Protein AF-A0AAE1PG82-F1 (afdb_monomer_lite)

Structure (mmCIF, N/CA/C/O backbone):
data_AF-A0AAE1PG82-F1
#
_entry.id   AF-A0AAE1PG82-F1
#
loop_
_atom_site.group_PDB
_atom_site.id
_atom_site.type_symbol
_atom_site.label_atom_id
_atom_site.label_alt_id
_atom_site.label_comp_id
_atom_site.label_asym_id
_atom_site.label_entity_id
_atom_site.label_seq_id
_atom_site.pdbx_PDB_ins_code
_atom_site.Cartn_x
_atom_site.Cartn_y
_atom_site.Cartn_z
_atom_site.occupancy
_atom_site.B_iso_or_equiv
_atom_site.auth_seq_id
_atom_site.auth_comp_id
_atom_site.auth_asym_id
_atom_site.auth_atom_id
_atom_s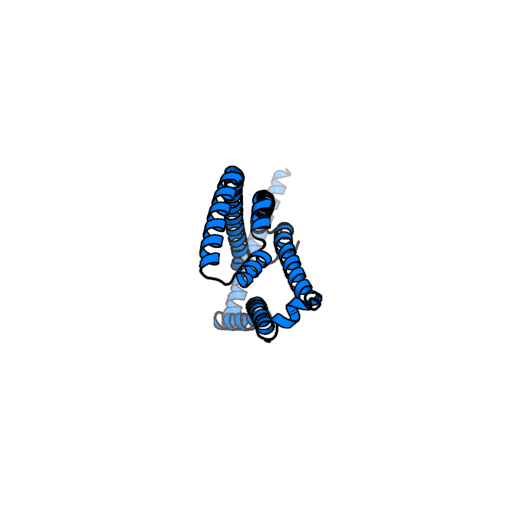ite.pdbx_PDB_model_num
ATOM 1 N N . MET A 1 1 ? 27.598 5.874 -20.977 1.00 40.94 1 MET A N 1
ATOM 2 C CA . MET A 1 1 ? 26.181 5.604 -20.655 1.00 40.94 1 MET A CA 1
ATOM 3 C C . MET A 1 1 ? 25.919 4.161 -21.062 1.00 40.94 1 MET A C 1
ATOM 5 O O . MET A 1 1 ? 25.780 3.883 -22.244 1.00 40.94 1 MET A O 1
ATOM 9 N N . ALA A 1 2 ? 26.091 3.230 -20.121 1.00 39.22 2 ALA A N 1
ATOM 10 C CA . ALA A 1 2 ? 26.145 1.803 -20.419 1.00 39.22 2 ALA A CA 1
ATOM 11 C C . ALA A 1 2 ? 24.763 1.301 -20.849 1.00 39.22 2 ALA A C 1
ATOM 13 O O . ALA A 1 2 ? 23.801 1.355 -20.084 1.00 39.22 2 ALA A O 1
ATOM 14 N N . ILE A 1 3 ? 24.693 0.838 -22.093 1.00 48.41 3 ILE A N 1
ATOM 15 C CA . ILE A 1 3 ? 23.576 0.097 -22.662 1.00 48.41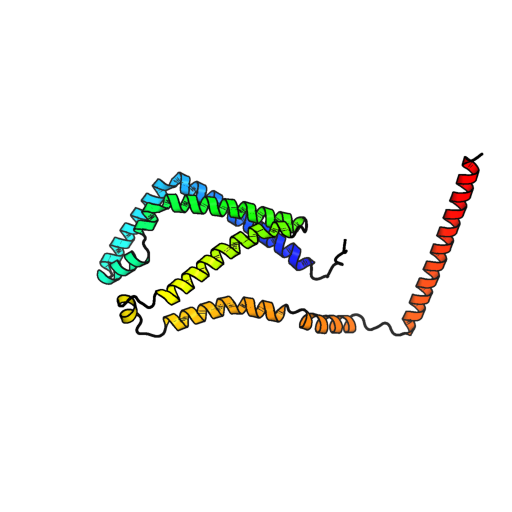 3 ILE A CA 1
ATOM 16 C C . ILE A 1 3 ? 23.499 -1.213 -21.871 1.00 48.41 3 ILE A C 1
ATOM 18 O O . ILE A 1 3 ? 24.276 -2.133 -22.114 1.00 48.41 3 ILE A O 1
ATOM 22 N N . MET A 1 4 ? 22.616 -1.274 -20.868 1.00 45.53 4 MET A N 1
ATOM 23 C CA . MET A 1 4 ? 22.207 -2.545 -20.271 1.00 45.53 4 MET A CA 1
ATOM 24 C C . MET A 1 4 ? 21.476 -3.317 -21.365 1.00 45.53 4 MET A C 1
ATOM 26 O O . MET A 1 4 ? 20.309 -3.062 -21.660 1.00 45.53 4 MET A O 1
ATOM 30 N N . THR A 1 5 ? 22.217 -4.202 -22.016 1.00 45.00 5 THR A N 1
ATOM 31 C CA . THR A 1 5 ? 21.721 -5.147 -23.001 1.00 45.00 5 THR A CA 1
ATOM 32 C C . THR A 1 5 ? 20.626 -6.007 -22.378 1.00 45.00 5 THR A C 1
ATOM 34 O O . THR A 1 5 ? 20.706 -6.472 -21.243 1.00 45.00 5 THR A O 1
ATOM 37 N N . SER A 1 6 ? 19.548 -6.142 -23.134 1.00 46.66 6 SER A N 1
ATOM 38 C CA . SER A 1 6 ? 18.281 -6.756 -22.775 1.00 46.66 6 SER A CA 1
ATOM 39 C C . SER A 1 6 ? 18.456 -8.208 -22.317 1.00 46.66 6 SER A C 1
ATOM 41 O O . SER A 1 6 ? 18.587 -9.113 -23.139 1.00 46.66 6 SER A O 1
ATOM 43 N N . CYS A 1 7 ? 18.411 -8.468 -21.009 1.00 49.44 7 CYS A N 1
ATOM 44 C CA . CYS A 1 7 ? 18.174 -9.824 -20.521 1.00 49.44 7 CYS A CA 1
ATOM 45 C C . CYS A 1 7 ? 16.735 -10.220 -20.880 1.00 49.44 7 CYS A C 1
ATOM 47 O O . CYS A 1 7 ? 15.788 -9.514 -20.532 1.00 49.44 7 CYS A O 1
ATOM 49 N N . CYS A 1 8 ? 16.548 -11.375 -21.525 1.00 55.38 8 CYS A N 1
ATOM 50 C CA . CYS A 1 8 ? 15.223 -11.921 -21.857 1.00 55.38 8 CYS A CA 1
ATOM 51 C C . CYS A 1 8 ? 14.320 -12.151 -20.620 1.00 55.38 8 CYS A C 1
ATOM 53 O O . CYS A 1 8 ? 13.115 -12.321 -20.768 1.00 55.38 8 CYS A O 1
ATOM 55 N N . CYS A 1 9 ? 14.856 -12.065 -19.396 1.00 54.72 9 CYS A N 1
ATOM 56 C CA . CYS A 1 9 ? 14.094 -12.111 -18.143 1.00 54.72 9 CYS A CA 1
ATOM 57 C C . CYS A 1 9 ? 13.439 -10.765 -17.749 1.00 54.72 9 CYS A C 1
ATOM 59 O O . CYS A 1 9 ? 12.547 -10.737 -16.902 1.00 54.72 9 CYS A O 1
ATOM 61 N N . CYS A 1 10 ? 13.830 -9.637 -18.359 1.00 50.88 1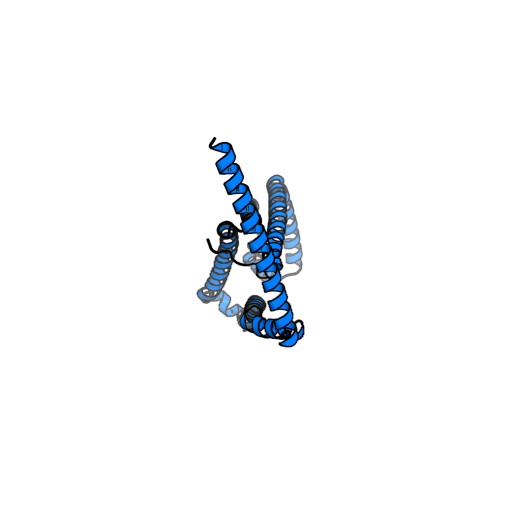0 CYS A N 1
ATOM 62 C CA . CYS A 1 10 ? 13.301 -8.306 -18.019 1.00 50.88 10 CYS A CA 1
ATOM 63 C C . CYS A 1 10 ? 11.839 -8.092 -18.449 1.00 50.88 10 CYS A C 1
ATOM 65 O O . CYS A 1 10 ? 11.188 -7.176 -17.939 1.00 50.88 10 CYS A O 1
ATOM 67 N N . LEU A 1 11 ? 11.310 -8.949 -19.335 1.00 48.34 11 LEU A N 1
ATOM 68 C CA . LEU A 1 11 ? 9.894 -8.949 -19.716 1.00 48.34 11 LEU A CA 1
ATOM 69 C C . LEU A 1 11 ? 8.977 -9.305 -18.526 1.00 48.34 11 LEU A C 1
ATOM 71 O O . LEU A 1 11 ? 7.809 -8.926 -18.528 1.00 48.34 11 LEU A O 1
ATOM 75 N N . SER A 1 12 ? 9.506 -9.958 -17.482 1.00 66.69 12 SER A N 1
ATOM 76 C CA . SER A 1 12 ? 8.747 -10.273 -16.265 1.00 66.69 12 SER A CA 1
ATOM 77 C C . SER A 1 12 ? 8.770 -9.128 -15.249 1.00 66.69 12 SER A C 1
ATOM 79 O O . SER A 1 12 ? 7.721 -8.676 -14.799 1.00 66.69 12 SER A O 1
ATOM 81 N N . THR A 1 13 ? 9.944 -8.580 -14.919 1.00 78.62 13 THR A N 1
ATOM 82 C CA . THR A 1 13 ? 10.053 -7.628 -13.798 1.00 78.62 13 THR A CA 1
ATOM 83 C C . THR A 1 13 ? 9.424 -6.271 -14.101 1.00 78.62 13 THR A C 1
ATOM 85 O O . THR A 1 13 ? 8.755 -5.714 -13.238 1.00 78.62 13 THR A O 1
ATOM 88 N N . ARG A 1 14 ? 9.601 -5.739 -15.320 1.00 83.81 14 ARG A N 1
ATOM 89 C CA . ARG A 1 14 ? 9.027 -4.434 -15.694 1.00 83.81 14 ARG A CA 1
ATOM 90 C C . ARG A 1 14 ? 7.508 -4.509 -15.815 1.00 83.81 14 ARG A C 1
ATOM 92 O O . ARG A 1 14 ? 6.804 -3.659 -15.286 1.00 83.81 14 ARG A O 1
ATOM 99 N N . THR A 1 15 ? 7.005 -5.541 -16.485 1.00 87.50 15 THR A N 1
ATOM 100 C CA . THR A 1 15 ? 5.561 -5.775 -16.616 1.00 87.50 15 THR A CA 1
ATOM 101 C C . THR A 1 15 ? 4.935 -6.042 -15.249 1.00 87.50 15 THR A C 1
ATOM 103 O O . THR A 1 15 ? 3.878 -5.497 -14.944 1.00 87.50 15 THR A O 1
ATOM 106 N N . GLY A 1 16 ? 5.621 -6.806 -14.394 1.00 88.50 16 GLY A N 1
ATOM 107 C CA . GLY A 1 16 ? 5.209 -7.064 -13.019 1.00 88.50 16 GLY A CA 1
ATOM 108 C C . GLY A 1 16 ? 5.151 -5.795 -12.172 1.00 88.50 16 GLY A C 1
ATOM 109 O O . GLY A 1 16 ? 4.138 -5.557 -11.526 1.00 88.50 16 GLY A O 1
ATOM 110 N N . SER A 1 17 ? 6.179 -4.940 -12.212 1.00 88.44 17 SER A N 1
ATOM 111 C CA . SER A 1 17 ? 6.189 -3.702 -11.420 1.00 88.44 17 SER A CA 1
ATOM 112 C C . SER A 1 17 ? 5.133 -2.699 -11.890 1.00 88.44 17 SER A C 1
ATOM 114 O O . SER A 1 17 ? 4.504 -2.048 -11.059 1.00 88.44 17 SER A O 1
ATOM 116 N N . ILE A 1 18 ? 4.879 -2.619 -13.202 1.00 92.62 18 ILE A N 1
ATOM 117 C CA . ILE A 1 18 ? 3.767 -1.833 -13.756 1.00 92.62 18 ILE A CA 1
ATOM 118 C C . ILE A 1 18 ? 2.428 -2.405 -13.276 1.00 92.62 18 ILE A C 1
ATOM 120 O O . ILE A 1 18 ? 1.590 -1.650 -12.792 1.00 92.62 18 ILE A O 1
ATOM 124 N N . GLY A 1 19 ? 2.232 -3.724 -13.362 1.00 93.19 19 GLY A N 1
ATOM 125 C CA . GLY A 1 19 ? 1.002 -4.384 -12.918 1.00 93.19 19 GLY A CA 1
ATOM 126 C C . GLY A 1 19 ? 0.718 -4.166 -11.431 1.00 93.19 19 GLY A C 1
ATOM 127 O O . GLY A 1 19 ? -0.379 -3.746 -11.072 1.00 93.19 19 GLY A O 1
ATOM 128 N N . VAL A 1 20 ? 1.724 -4.370 -10.575 1.00 91.75 20 VAL A N 1
ATOM 129 C CA . VAL A 1 20 ? 1.630 -4.098 -9.132 1.00 91.75 20 VAL A CA 1
ATOM 130 C C . VAL A 1 20 ? 1.320 -2.622 -8.886 1.00 91.75 20 VAL A C 1
ATOM 132 O O . VAL A 1 20 ? 0.418 -2.319 -8.113 1.00 91.75 20 VAL A O 1
ATOM 135 N N . GLY A 1 21 ? 1.988 -1.701 -9.588 1.00 93.31 21 GLY A N 1
ATOM 136 C CA . GLY A 1 21 ? 1.730 -0.265 -9.459 1.00 93.31 21 GLY A CA 1
ATOM 137 C C . GLY A 1 21 ? 0.311 0.147 -9.807 1.00 93.31 21 GLY A C 1
ATOM 138 O O . GLY A 1 21 ? -0.306 0.887 -9.042 1.00 93.31 21 GLY A O 1
ATOM 139 N N . VAL A 1 22 ? -0.240 -0.387 -10.897 1.00 96.31 22 VAL A N 1
ATOM 140 C CA . VAL A 1 22 ? -1.627 -0.123 -11.296 1.00 96.31 22 VAL A CA 1
ATOM 141 C C . VAL A 1 22 ? -2.611 -0.679 -10.267 1.00 96.31 22 VAL A C 1
ATOM 143 O O . VAL A 1 22 ? -3.536 0.029 -9.877 1.00 96.31 22 VAL A O 1
ATOM 146 N N . ILE A 1 23 ? -2.406 -1.908 -9.782 1.00 96.12 23 ILE A N 1
ATOM 147 C CA . ILE A 1 23 ? -3.277 -2.509 -8.760 1.00 96.12 23 ILE A CA 1
ATOM 148 C C . ILE A 1 23 ? -3.236 -1.685 -7.467 1.00 96.12 23 ILE A C 1
ATOM 150 O O . ILE A 1 23 ? -4.288 -1.301 -6.957 1.00 96.12 23 ILE A O 1
ATOM 154 N N . CYS A 1 24 ? -2.041 -1.360 -6.966 1.00 94.81 24 CYS A N 1
ATOM 155 C CA . CYS A 1 24 ? -1.856 -0.528 -5.775 1.00 94.81 24 CYS A CA 1
ATOM 156 C C . CYS A 1 24 ? -2.527 0.842 -5.929 1.00 94.81 24 CYS A C 1
ATOM 158 O O . CYS A 1 24 ? -3.192 1.308 -5.004 1.00 94.81 24 CYS A O 1
ATOM 160 N N . LEU A 1 25 ? -2.402 1.471 -7.101 1.00 96.25 25 LEU A N 1
ATOM 161 C CA . LEU A 1 25 ? -3.026 2.759 -7.396 1.00 96.25 25 LEU A CA 1
ATOM 162 C C . LEU A 1 25 ? -4.555 2.673 -7.367 1.00 96.25 25 LEU A C 1
ATOM 164 O O . LEU A 1 25 ? -5.193 3.516 -6.745 1.00 96.25 25 LEU A O 1
ATOM 168 N N . VAL A 1 26 ? -5.148 1.652 -7.990 1.00 97.62 26 VAL A N 1
ATOM 169 C CA . VAL A 1 26 ? -6.609 1.467 -7.994 1.00 97.62 26 VAL A CA 1
ATOM 170 C C . VAL A 1 26 ? -7.127 1.204 -6.581 1.00 97.62 26 VAL A C 1
ATOM 172 O O . VAL A 1 26 ? -8.077 1.852 -6.148 1.00 97.62 26 VAL A O 1
ATOM 175 N N . VAL A 1 27 ? -6.486 0.297 -5.839 1.00 96.12 27 VAL A N 1
ATOM 176 C CA . VAL A 1 27 ? -6.903 -0.055 -4.473 1.00 96.12 27 VAL A CA 1
ATOM 177 C C . VAL A 1 27 ? -6.800 1.150 -3.538 1.00 96.12 27 VAL A C 1
ATOM 179 O O . VAL A 1 27 ? -7.760 1.450 -2.830 1.00 96.12 27 VAL A O 1
ATOM 182 N N . SER A 1 28 ? -5.672 1.868 -3.557 1.00 95.75 28 SER A N 1
ATOM 183 C CA . SER A 1 28 ? -5.478 3.050 -2.707 1.00 95.75 28 SER A CA 1
ATOM 184 C C . SER A 1 28 ? -6.439 4.184 -3.060 1.00 95.75 28 SER A C 1
ATOM 186 O O . SER A 1 28 ? -7.026 4.774 -2.156 1.00 95.75 28 SER A O 1
ATOM 188 N N . PHE A 1 29 ? -6.703 4.414 -4.349 1.00 97.31 29 PHE A N 1
ATOM 189 C CA . PHE A 1 29 ? -7.693 5.393 -4.789 1.00 97.31 29 PHE A CA 1
ATOM 190 C C . PHE A 1 29 ? -9.109 5.043 -4.307 1.00 97.31 29 PHE A C 1
ATOM 192 O O . PHE A 1 29 ? -9.793 5.889 -3.729 1.00 97.31 29 PHE A O 1
ATOM 199 N N . CYS A 1 30 ? -9.548 3.792 -4.486 1.00 97.56 30 CYS A N 1
ATOM 200 C CA . CYS A 1 30 ? -10.849 3.334 -3.995 1.00 97.56 30 CYS A CA 1
ATOM 201 C C . CYS A 1 30 ? -10.957 3.449 -2.467 1.00 97.56 30 CYS A C 1
ATOM 203 O O . CYS A 1 30 ? -11.992 3.889 -1.965 1.00 97.56 30 CYS A O 1
ATOM 205 N N . ALA A 1 31 ? -9.893 3.107 -1.733 1.00 95.94 31 ALA A N 1
ATOM 206 C CA . ALA A 1 31 ? -9.841 3.256 -0.282 1.00 95.94 31 ALA A CA 1
ATOM 207 C C . ALA A 1 31 ? -9.956 4.727 0.144 1.00 95.94 31 ALA A C 1
ATOM 209 O O . ALA A 1 31 ? -10.755 5.042 1.022 1.00 95.94 31 ALA A O 1
ATOM 210 N N . SER A 1 32 ? -9.232 5.642 -0.511 1.00 96.38 32 SER A N 1
ATOM 211 C CA . SER A 1 32 ? -9.342 7.083 -0.256 1.00 96.38 32 SER A CA 1
ATOM 212 C C . SER A 1 32 ? -10.757 7.606 -0.497 1.00 96.38 32 SER A C 1
ATOM 214 O O . SER A 1 32 ? -11.282 8.333 0.342 1.00 96.38 32 SER A O 1
ATOM 216 N N . VAL A 1 33 ? -11.409 7.212 -1.596 1.00 97.50 33 VAL A N 1
ATOM 217 C CA . VAL A 1 33 ? -12.799 7.610 -1.878 1.00 97.50 33 VAL A CA 1
ATOM 218 C C . VAL A 1 33 ? -13.753 7.060 -0.814 1.00 97.50 33 VAL A C 1
ATOM 220 O O . VAL A 1 33 ? -14.582 7.807 -0.295 1.00 97.50 33 VAL A O 1
ATOM 223 N N . GLY A 1 34 ? -13.612 5.785 -0.439 1.00 96.44 34 GLY A N 1
ATOM 224 C CA . GLY A 1 34 ? -14.404 5.176 0.632 1.00 96.44 34 GLY A CA 1
ATOM 225 C C . GLY A 1 34 ? -14.227 5.888 1.975 1.00 96.44 34 GLY A C 1
ATOM 226 O O . GLY A 1 34 ? -15.209 6.164 2.660 1.00 96.44 34 GLY A O 1
ATOM 227 N N . LEU A 1 35 ? -12.993 6.264 2.319 1.00 96.00 35 LEU A N 1
ATOM 228 C CA . LEU A 1 35 ? -12.687 7.030 3.528 1.00 96.00 35 LEU A CA 1
ATOM 229 C C . LEU A 1 35 ? -13.263 8.446 3.486 1.00 96.00 35 LEU A C 1
ATOM 231 O O . LEU A 1 35 ? -13.736 8.920 4.512 1.00 96.00 35 LEU A O 1
ATOM 235 N N . CYS A 1 36 ? -13.287 9.109 2.326 1.00 97.69 36 CYS A N 1
ATOM 236 C CA . CYS A 1 36 ? -13.974 10.393 2.178 1.00 97.69 36 CYS A CA 1
ATOM 237 C C . CYS A 1 36 ? -15.469 10.266 2.495 1.00 97.69 36 CYS A C 1
ATOM 239 O O . CYS A 1 36 ? -15.994 11.075 3.255 1.00 97.69 36 CYS A O 1
ATOM 241 N N . PHE A 1 37 ? -16.148 9.242 1.965 1.00 97.62 37 PHE A N 1
ATOM 242 C CA . PHE A 1 37 ? -17.558 8.995 2.287 1.00 97.62 37 PHE A CA 1
ATOM 243 C C . PHE A 1 37 ? -17.766 8.668 3.768 1.00 97.62 37 PHE A C 1
ATOM 245 O O . PHE A 1 37 ? -18.669 9.221 4.390 1.00 97.62 37 PHE A O 1
ATOM 252 N N . ALA A 1 38 ? -16.906 7.828 4.351 1.00 94.62 38 ALA A N 1
ATOM 253 C CA . ALA A 1 38 ? -16.950 7.521 5.778 1.00 94.62 38 ALA A CA 1
ATOM 254 C C . ALA A 1 38 ? -16.724 8.769 6.645 1.00 94.62 38 ALA A C 1
ATOM 256 O O . ALA A 1 38 ? -17.343 8.905 7.692 1.00 94.62 38 ALA A O 1
ATOM 257 N N . LEU A 1 39 ? -15.869 9.697 6.203 1.00 96.56 39 LEU A N 1
ATOM 258 C CA . LEU A 1 39 ? -15.596 10.943 6.913 1.00 96.56 39 LEU A CA 1
ATOM 259 C C . LEU A 1 39 ? -16.757 11.942 6.809 1.00 96.56 39 LEU A C 1
ATOM 261 O O . LEU A 1 39 ? -17.035 12.644 7.777 1.00 96.56 39 LEU A O 1
ATOM 265 N N . ILE A 1 40 ? -17.435 12.004 5.657 1.00 97.94 40 ILE A N 1
ATOM 266 C CA . ILE A 1 40 ? -18.641 12.829 5.468 1.00 97.94 40 ILE A CA 1
ATOM 267 C C . ILE A 1 40 ? -19.768 12.330 6.374 1.00 97.94 40 ILE A C 1
ATOM 269 O O . ILE A 1 40 ? -20.428 13.132 7.025 1.00 97.94 40 ILE A O 1
ATOM 273 N N . ASN A 1 41 ? -19.937 11.010 6.457 1.00 97.44 41 ASN A N 1
ATOM 274 C CA . ASN A 1 41 ? -20.961 10.369 7.280 1.00 97.44 41 ASN A CA 1
ATOM 275 C C . ASN A 1 41 ? -20.416 9.935 8.650 1.00 97.44 41 ASN A C 1
ATOM 277 O O . ASN A 1 41 ? -20.923 8.982 9.238 1.00 97.44 41 ASN A O 1
ATOM 281 N N . ALA A 1 42 ? -19.362 10.588 9.154 1.00 95.38 42 ALA A N 1
ATOM 282 C CA . ALA A 1 42 ? -18.659 10.123 10.349 1.00 95.38 42 ALA A CA 1
ATOM 283 C C . ALA A 1 42 ? -19.580 10.051 11.572 1.00 95.38 42 ALA A C 1
ATOM 285 O O . ALA A 1 42 ? -19.487 9.092 12.334 1.00 95.38 42 ALA A O 1
ATOM 286 N N . ASP A 1 43 ? -20.483 11.018 11.735 1.00 96.44 43 ASP A N 1
ATOM 287 C CA . ASP A 1 43 ? -21.414 11.053 12.866 1.00 96.44 43 ASP A CA 1
ATOM 288 C C . ASP A 1 43 ? -22.401 9.874 12.811 1.00 96.44 43 ASP A C 1
ATOM 290 O O . ASP A 1 43 ? -22.544 9.143 13.790 1.00 96.44 43 ASP A O 1
ATOM 294 N N . GLU A 1 44 ? -22.991 9.610 11.639 1.00 96.75 44 GLU A N 1
ATOM 295 C CA . GLU A 1 44 ? -23.908 8.480 11.426 1.00 96.75 44 GLU A CA 1
ATOM 296 C C . GLU A 1 44 ? -23.203 7.128 11.614 1.00 96.75 44 GLU A C 1
ATOM 298 O O . GLU A 1 44 ? -23.727 6.229 12.272 1.00 96.75 44 GLU A O 1
ATOM 303 N N . VAL A 1 45 ? -21.981 6.984 11.091 1.00 93.38 45 VAL A N 1
ATOM 304 C CA . VAL A 1 45 ? -21.175 5.767 11.265 1.00 93.38 45 VAL A CA 1
ATOM 305 C C . VAL A 1 45 ? -20.814 5.558 12.737 1.00 93.38 45 VAL A C 1
ATOM 307 O O . VAL A 1 45 ? -20.885 4.432 13.229 1.00 93.38 45 VAL A O 1
ATOM 310 N N . THR A 1 46 ? -20.454 6.625 13.454 1.00 94.62 46 THR A N 1
ATOM 311 C CA . THR A 1 46 ? -20.127 6.569 14.887 1.00 94.62 46 THR A CA 1
ATOM 312 C C . THR A 1 46 ? -21.346 6.136 15.698 1.00 94.62 46 THR A C 1
ATOM 314 O O . THR A 1 46 ? -21.231 5.261 16.558 1.00 94.62 46 THR A O 1
ATOM 317 N N . GLU A 1 47 ? -22.525 6.678 15.393 1.00 95.94 47 GLU A N 1
ATOM 318 C CA . GLU A 1 47 ? -23.778 6.300 16.046 1.00 95.94 47 GLU A CA 1
ATOM 319 C C . GLU A 1 47 ? -24.147 4.834 15.766 1.00 95.94 47 GLU A C 1
ATOM 321 O O . GLU A 1 47 ? -24.409 4.067 16.695 1.00 95.94 47 GLU A O 1
ATOM 326 N N . GLN A 1 48 ? -24.095 4.395 14.504 1.00 94.69 48 GLN A N 1
ATOM 327 C CA . GLN A 1 48 ? -24.365 3.000 14.131 1.00 94.69 48 GLN A CA 1
ATOM 328 C C . GLN A 1 48 ? -23.398 2.017 14.800 1.00 94.69 48 GLN A C 1
ATOM 330 O O . GLN A 1 48 ? -23.813 0.945 15.258 1.00 94.69 48 GLN A O 1
ATOM 335 N N . LEU A 1 49 ? -22.113 2.372 14.871 1.00 91.44 49 LEU A N 1
ATOM 336 C CA . LEU A 1 49 ? -21.090 1.551 15.508 1.00 91.44 49 LEU A CA 1
ATOM 337 C C . LEU A 1 49 ? -21.309 1.475 17.022 1.00 91.44 49 LEU A C 1
ATOM 339 O O . LEU A 1 49 ? -21.229 0.385 17.583 1.00 91.44 49 LEU A O 1
ATOM 343 N N . THR A 1 50 ? -21.667 2.593 17.658 1.00 93.94 50 THR A N 1
ATOM 344 C CA . THR A 1 50 ? -21.998 2.652 19.091 1.00 93.94 50 THR A CA 1
ATOM 345 C C . THR A 1 50 ? -23.214 1.780 19.406 1.00 93.94 50 THR A C 1
ATOM 347 O O . THR A 1 50 ? -23.146 0.919 20.281 1.00 93.94 50 THR A O 1
ATOM 350 N N . ASN A 1 51 ? -24.285 1.894 18.614 1.00 95.31 51 ASN A N 1
ATOM 351 C CA . ASN A 1 51 ? -25.487 1.069 18.759 1.00 95.31 51 ASN A CA 1
ATOM 352 C C . ASN A 1 51 ? -25.193 -0.433 18.582 1.00 95.31 51 ASN A C 1
ATOM 354 O O . ASN A 1 51 ? -25.685 -1.269 19.343 1.00 95.31 51 ASN A O 1
ATOM 358 N N . SER A 1 52 ? -24.365 -0.790 17.596 1.00 90.62 52 SER A N 1
ATOM 359 C CA . SER A 1 52 ? -23.964 -2.183 17.347 1.00 90.62 52 SER A CA 1
ATOM 360 C C . SER A 1 52 ? -23.108 -2.744 18.485 1.00 90.62 52 SER A C 1
ATOM 362 O O . SER A 1 52 ? -23.275 -3.897 18.893 1.00 90.62 52 SER A O 1
ATOM 364 N N . LEU A 1 53 ? -22.208 -1.919 19.021 1.00 89.50 53 LEU A N 1
ATOM 365 C CA . LEU A 1 53 ? -21.339 -2.267 20.137 1.00 89.50 53 LEU A CA 1
ATOM 366 C C . LEU A 1 53 ? -22.140 -2.463 21.421 1.00 89.50 53 LEU A C 1
ATOM 368 O O . LEU A 1 53 ? -21.911 -3.445 22.123 1.00 89.50 53 LEU A O 1
ATOM 372 N N . ASP A 1 54 ? -23.126 -1.614 21.700 1.00 91.12 54 ASP A N 1
ATOM 373 C CA . ASP A 1 54 ? -23.990 -1.764 22.871 1.00 91.12 54 ASP A CA 1
ATOM 374 C C . ASP A 1 54 ? -24.883 -3.007 22.787 1.00 91.12 54 ASP A C 1
ATOM 376 O O . ASP A 1 54 ? -25.077 -3.710 23.788 1.00 91.12 54 ASP A O 1
ATOM 380 N N . LEU A 1 55 ? -25.364 -3.354 21.589 1.00 91.31 55 LEU A N 1
ATOM 381 C CA . LEU A 1 55 ? -26.106 -4.595 21.366 1.00 91.31 55 LEU A CA 1
ATOM 382 C C . LEU A 1 55 ? -25.210 -5.820 21.597 1.00 91.31 55 LEU A C 1
ATOM 384 O O . LEU A 1 55 ? -25.605 -6.751 22.304 1.00 91.31 55 LEU A O 1
ATOM 388 N N . TYR A 1 56 ? -23.975 -5.791 21.088 1.00 85.50 56 TYR A N 1
ATOM 389 C CA . TYR A 1 56 ? -22.980 -6.831 21.345 1.00 85.50 56 TYR A CA 1
ATOM 390 C C . TYR A 1 56 ? -22.622 -6.928 22.837 1.00 85.50 56 TYR A C 1
ATOM 392 O O . TYR A 1 56 ? -22.649 -8.015 23.411 1.00 85.50 56 TYR A O 1
ATOM 400 N N . ARG A 1 57 ? -22.372 -5.797 23.506 1.00 86.62 57 ARG A N 1
ATOM 401 C CA . ARG A 1 57 ? -22.089 -5.704 24.948 1.00 86.62 57 ARG A CA 1
ATOM 402 C C . ARG A 1 57 ? -23.237 -6.300 25.766 1.00 86.62 57 ARG A C 1
ATOM 404 O O . ARG A 1 57 ? -22.989 -7.025 26.729 1.00 86.62 57 ARG A O 1
ATOM 411 N N . THR A 1 58 ? -24.484 -6.063 25.366 1.00 89.69 58 THR A N 1
ATOM 412 C CA . THR A 1 58 ? -25.669 -6.621 26.036 1.00 89.69 58 THR A CA 1
ATOM 413 C C . THR A 1 58 ? -25.791 -8.131 25.822 1.00 89.69 58 THR A C 1
ATOM 415 O O . THR A 1 58 ? -25.985 -8.868 26.790 1.00 89.69 58 THR A O 1
ATOM 418 N N . ALA A 1 59 ? -25.602 -8.613 24.590 1.00 86.56 59 ALA A N 1
ATOM 419 C CA . ALA A 1 59 ? -25.633 -10.043 24.273 1.00 86.56 59 ALA A CA 1
ATOM 420 C C . ALA A 1 59 ? -24.516 -10.821 24.990 1.00 86.56 59 ALA A C 1
ATOM 422 O O . ALA A 1 59 ? -24.736 -11.912 25.519 1.00 86.56 59 ALA A O 1
ATOM 423 N N . VAL A 1 60 ? -23.315 -10.247 25.064 1.00 83.31 60 VAL A N 1
ATOM 424 C CA . VAL A 1 60 ? -22.180 -10.876 25.743 1.00 83.31 60 VAL A CA 1
ATOM 425 C C . VAL A 1 60 ? -22.368 -10.892 27.260 1.00 83.31 60 VAL A C 1
ATOM 427 O O . VAL A 1 60 ? -22.074 -11.912 27.886 1.00 83.31 60 VAL A O 1
ATOM 430 N N . LYS A 1 61 ? -22.913 -9.823 27.860 1.00 83.88 61 LYS A N 1
ATOM 431 C CA . LYS A 1 61 ? -23.234 -9.787 29.299 1.00 83.88 61 LYS A CA 1
ATOM 432 C C . LYS A 1 61 ? -24.193 -10.901 29.728 1.00 83.88 61 LYS A C 1
ATOM 434 O O . LYS A 1 61 ? -24.124 -11.327 30.875 1.00 83.88 61 LYS A O 1
ATOM 439 N N . GLN A 1 62 ? -25.060 -11.381 28.835 1.00 87.56 62 GLN A N 1
ATOM 440 C CA . GLN A 1 62 ? -25.964 -12.495 29.137 1.00 87.56 62 GLN A CA 1
ATOM 441 C C . GLN A 1 62 ? -25.274 -13.869 29.111 1.00 87.56 62 GLN A C 1
ATOM 443 O O . GLN A 1 62 ? -25.717 -14.773 29.813 1.00 87.56 62 GLN A O 1
ATOM 448 N N . ASN A 1 63 ? -24.186 -14.026 28.350 1.00 81.56 63 ASN A N 1
ATOM 449 C CA . ASN A 1 63 ? -23.554 -15.327 28.104 1.00 81.56 63 ASN A CA 1
ATOM 450 C C . ASN A 1 63 ? -22.190 -15.521 28.791 1.00 81.56 63 ASN A C 1
ATOM 452 O O . ASN A 1 63 ? -21.730 -16.657 28.902 1.00 81.56 63 ASN A O 1
ATOM 456 N N . MET A 1 64 ? -21.518 -14.456 29.245 1.00 77.56 64 MET A N 1
ATOM 457 C CA . MET A 1 64 ? -20.191 -14.541 29.870 1.00 77.56 64 MET A CA 1
ATOM 458 C C . MET A 1 64 ? -20.149 -14.009 31.302 1.00 77.56 64 MET A C 1
ATOM 460 O O . MET A 1 64 ? -20.838 -13.060 31.667 1.00 77.56 64 MET A O 1
ATOM 464 N N . THR A 1 65 ? -19.254 -14.589 32.109 1.00 81.00 65 THR A N 1
ATOM 465 C CA . THR A 1 65 ? -18.888 -14.040 33.416 1.00 81.00 65 THR A CA 1
ATOM 466 C C . THR A 1 65 ? -18.281 -12.645 33.253 1.00 81.00 65 THR A C 1
ATOM 468 O O . THR A 1 65 ? -17.400 -12.421 32.420 1.00 81.00 65 THR A O 1
ATOM 471 N N . ILE A 1 66 ? -18.749 -11.711 34.085 1.00 78.19 66 ILE A N 1
ATOM 472 C CA . ILE A 1 66 ? -18.447 -10.269 34.035 1.00 78.19 66 ILE A CA 1
ATOM 473 C C . ILE A 1 66 ? -16.934 -9.980 33.965 1.00 78.19 66 ILE A C 1
ATOM 475 O O . ILE A 1 66 ? -16.515 -9.025 33.312 1.00 78.19 66 ILE A O 1
ATOM 479 N N . GLU A 1 67 ? -16.098 -10.819 34.581 1.00 78.62 67 GLU A N 1
ATOM 480 C CA . GLU A 1 67 ? -14.639 -10.648 34.574 1.00 78.62 67 GLU A CA 1
ATOM 481 C C . GLU A 1 67 ? -13.985 -10.874 33.205 1.00 78.62 67 GLU A C 1
ATOM 483 O O . GLU A 1 67 ? -13.083 -10.125 32.831 1.00 78.62 67 GLU A O 1
ATOM 488 N N . LYS A 1 68 ? -14.446 -11.857 32.419 1.00 76.31 68 LYS A N 1
ATOM 489 C CA . LYS A 1 68 ? -13.895 -12.105 31.075 1.00 76.31 68 LYS A CA 1
ATOM 490 C C . LYS A 1 68 ? -14.272 -10.992 30.107 1.00 76.31 68 LYS A C 1
ATOM 492 O O . LYS A 1 68 ? -13.476 -10.638 29.245 1.00 76.31 68 LYS A O 1
ATOM 497 N N . PHE A 1 69 ? -15.460 -10.416 30.284 1.00 77.69 69 PHE A N 1
ATOM 498 C CA . PHE A 1 69 ? -15.921 -9.303 29.464 1.00 77.69 69 PHE A CA 1
ATOM 499 C C . PHE A 1 69 ? -15.055 -8.052 29.654 1.00 77.69 69 PHE A C 1
ATOM 501 O O . PHE A 1 69 ? -14.573 -7.500 28.668 1.00 77.69 69 PHE A O 1
ATOM 508 N N . LYS A 1 70 ? -14.769 -7.669 30.908 1.00 77.62 70 LYS A N 1
ATOM 509 C CA . LYS A 1 70 ? -13.883 -6.530 31.209 1.00 77.62 70 LYS A CA 1
ATOM 510 C C . LYS A 1 70 ? -12.497 -6.685 30.583 1.00 77.62 70 LYS A C 1
ATOM 512 O O . LYS A 1 70 ? -11.918 -5.700 30.142 1.00 77.62 70 LYS A O 1
ATOM 517 N N . LEU A 1 71 ? -11.984 -7.915 30.523 1.00 70.25 71 LEU A N 1
ATOM 518 C CA . LEU A 1 71 ? -10.684 -8.205 29.924 1.00 70.25 71 LEU A CA 1
ATOM 519 C C . LEU A 1 71 ? -10.690 -8.024 28.399 1.00 70.25 71 LEU A C 1
ATOM 521 O O . LEU A 1 71 ? -9.738 -7.491 27.839 1.00 70.25 71 LEU A O 1
ATOM 525 N N . VAL A 1 72 ? -11.762 -8.437 27.721 1.00 68.31 72 VAL A N 1
ATOM 526 C CA . VAL A 1 72 ? -11.909 -8.240 26.269 1.00 68.31 72 VAL A CA 1
ATOM 527 C C . VAL A 1 72 ? -12.047 -6.754 25.939 1.00 68.31 72 VAL A C 1
ATOM 529 O O . VAL A 1 72 ? -11.390 -6.258 25.028 1.00 68.31 72 VAL A O 1
ATOM 532 N N . GLU A 1 73 ? -12.848 -6.032 26.718 1.00 77.31 73 GLU A N 1
ATOM 533 C CA . GLU A 1 73 ? -13.071 -4.595 26.555 1.00 77.31 73 GLU A CA 1
ATOM 534 C C . GLU A 1 73 ? -11.776 -3.790 26.762 1.00 77.31 73 GLU A C 1
ATOM 536 O O . GLU A 1 73 ? -11.441 -2.939 25.937 1.00 77.31 73 GLU A O 1
ATOM 541 N N . SER A 1 74 ? -10.975 -4.138 27.781 1.00 78.25 74 SER A N 1
ATOM 542 C CA . SER A 1 74 ? -9.685 -3.483 28.034 1.00 78.25 74 SER A CA 1
ATOM 543 C C . SER A 1 74 ? -8.620 -3.796 26.983 1.00 78.25 74 SER A C 1
ATOM 545 O O . SER A 1 74 ? -7.754 -2.966 26.734 1.00 78.25 74 SER A O 1
ATOM 547 N N . VAL A 1 75 ? -8.651 -4.992 26.382 1.00 69.56 75 VAL A N 1
ATOM 548 C CA . VAL A 1 75 ? -7.661 -5.401 25.370 1.00 69.56 75 VAL A CA 1
ATOM 549 C C . VAL A 1 75 ? -7.927 -4.733 24.025 1.00 69.56 75 VAL A C 1
ATOM 551 O O . VAL A 1 75 ? -6.980 -4.372 23.331 1.00 69.56 75 VAL A O 1
ATOM 554 N N . ILE A 1 76 ? -9.195 -4.574 23.641 1.00 74.50 76 ILE A N 1
ATOM 555 C CA . ILE A 1 76 ? -9.533 -4.038 22.319 1.00 74.50 76 ILE A CA 1
ATOM 556 C C . ILE A 1 76 ? -9.585 -2.500 22.338 1.00 74.50 76 ILE A C 1
ATOM 558 O O . ILE A 1 76 ? -9.343 -1.878 21.307 1.00 74.50 76 ILE A O 1
ATOM 562 N N . GLY A 1 77 ? -9.853 -1.872 23.494 1.00 83.12 77 GLY A N 1
ATOM 563 C CA . GLY A 1 77 ? -9.885 -0.407 23.612 1.00 83.12 77 GLY A CA 1
ATOM 564 C C . GLY A 1 77 ? -10.951 0.233 22.716 1.00 83.12 77 GLY A C 1
ATOM 565 O O . GLY A 1 77 ? -10.740 1.308 22.158 1.00 83.12 77 GLY A O 1
ATOM 566 N N . LEU A 1 78 ? -12.080 -0.461 22.537 1.00 81.69 78 LEU A N 1
ATOM 567 C CA . LEU A 1 78 ? -13.089 -0.145 21.526 1.00 81.69 78 LEU A CA 1
ATOM 568 C C . LEU A 1 78 ? -13.757 1.222 21.770 1.00 81.69 78 LEU A C 1
ATOM 570 O O . LEU A 1 78 ? -14.028 1.941 20.813 1.00 81.69 78 LEU A O 1
ATOM 574 N N . ASP A 1 79 ? -13.945 1.614 23.035 1.00 85.88 79 ASP A N 1
ATOM 575 C CA . ASP A 1 79 ? -14.492 2.932 23.389 1.00 85.88 79 ASP A CA 1
ATOM 576 C C . ASP A 1 79 ? -13.533 4.062 22.960 1.00 85.88 79 ASP A C 1
ATOM 578 O O . ASP A 1 79 ? -13.942 5.004 22.284 1.00 85.88 79 ASP A O 1
ATOM 582 N N . VAL A 1 80 ? -12.227 3.914 23.228 1.00 88.06 80 VAL A N 1
ATOM 583 C CA . VAL A 1 80 ? -11.189 4.871 22.791 1.00 88.06 80 VAL A CA 1
ATOM 584 C C . VAL A 1 80 ? -11.126 4.946 21.265 1.00 88.06 80 VAL A C 1
ATOM 586 O O . VAL A 1 80 ? -10.924 6.022 20.702 1.00 88.06 80 VAL A O 1
ATOM 589 N N . PHE A 1 81 ? -11.306 3.814 20.580 1.00 89.50 81 PHE A N 1
ATOM 590 C CA . PHE A 1 81 ? -11.367 3.778 19.122 1.00 89.50 81 PHE A CA 1
ATOM 591 C C . PHE A 1 81 ? -12.552 4.586 18.578 1.00 89.50 81 PHE A C 1
ATOM 593 O O . PHE A 1 81 ? -12.361 5.359 17.643 1.00 89.50 81 PHE A O 1
ATOM 600 N N . ILE A 1 82 ? -13.744 4.449 19.166 1.00 90.38 82 ILE A N 1
ATOM 601 C CA . ILE A 1 82 ? -14.947 5.185 18.744 1.00 90.38 82 ILE A CA 1
ATOM 602 C C . ILE A 1 82 ? -14.792 6.682 19.006 1.00 90.38 82 ILE A C 1
ATOM 604 O O . ILE A 1 82 ? -15.022 7.482 18.101 1.00 90.38 82 ILE A O 1
ATOM 608 N N . GLU A 1 83 ? -14.328 7.066 20.197 1.00 92.62 83 GLU A N 1
ATOM 609 C CA . GLU A 1 83 ? -14.091 8.473 20.550 1.00 92.62 83 GLU A CA 1
ATOM 610 C C . GLU A 1 83 ? -13.100 9.151 19.594 1.00 92.62 83 GLU A C 1
ATOM 612 O O . GLU A 1 83 ? -13.233 10.331 19.268 1.00 92.62 83 GLU A O 1
ATOM 617 N N . ASN A 1 84 ? -12.116 8.393 19.102 1.00 94.44 84 ASN A N 1
ATOM 618 C CA . ASN A 1 84 ? -11.091 8.887 18.189 1.00 94.44 84 ASN A CA 1
ATOM 619 C C . ASN A 1 84 ? -11.346 8.521 16.720 1.00 94.44 84 ASN A C 1
ATOM 621 O O . ASN A 1 84 ? -10.481 8.785 15.879 1.00 94.44 84 ASN A O 1
ATOM 625 N N . LEU A 1 85 ? -12.512 7.960 16.375 1.00 93.75 85 LEU A N 1
ATOM 626 C CA . LEU A 1 85 ? -12.782 7.402 15.046 1.00 93.75 85 LEU A CA 1
ATOM 627 C C . LEU A 1 85 ? -12.572 8.440 13.944 1.00 93.75 85 LEU A C 1
ATOM 629 O O . LEU A 1 85 ? -11.911 8.168 12.945 1.00 93.75 85 LEU A O 1
ATOM 633 N N . ARG A 1 86 ? -13.060 9.666 14.151 1.00 96.00 86 ARG A N 1
ATOM 634 C CA . ARG A 1 86 ? -12.889 10.765 13.194 1.00 96.00 86 ARG A CA 1
ATOM 635 C C . ARG A 1 86 ? -11.416 11.099 12.957 1.00 96.00 86 ARG A C 1
ATOM 637 O O . ARG A 1 86 ? -11.000 11.258 11.812 1.00 96.00 86 ARG A O 1
ATOM 644 N N . THR A 1 87 ? -10.616 11.174 14.018 1.00 95.88 87 THR A N 1
ATOM 645 C CA . THR A 1 87 ? -9.168 11.419 13.922 1.00 95.88 87 THR A CA 1
ATOM 646 C C . THR A 1 87 ? -8.478 10.281 13.175 1.00 95.88 87 THR A C 1
ATOM 648 O O . THR A 1 87 ? -7.671 10.535 12.283 1.00 95.88 87 THR A O 1
ATOM 651 N N . ILE A 1 88 ? -8.842 9.032 13.478 1.00 94.06 88 ILE A N 1
ATOM 652 C CA . ILE A 1 88 ? -8.320 7.840 12.802 1.00 94.06 88 ILE A CA 1
ATOM 653 C C . ILE A 1 88 ? -8.661 7.874 11.308 1.00 94.06 88 ILE A C 1
ATOM 655 O O . ILE A 1 88 ? -7.776 7.646 10.484 1.00 94.06 88 ILE A O 1
ATOM 659 N N . LEU A 1 89 ? -9.899 8.219 10.940 1.00 95.56 89 LEU A N 1
ATOM 660 C CA . LEU A 1 89 ? -10.326 8.351 9.544 1.00 95.56 89 LEU A CA 1
ATOM 661 C C . LEU A 1 89 ? -9.546 9.445 8.803 1.00 95.56 89 LEU A C 1
ATOM 663 O O . LEU A 1 89 ? -9.132 9.223 7.667 1.00 95.56 89 LEU A O 1
ATOM 667 N N . ILE A 1 90 ? -9.291 10.597 9.436 1.00 97.00 90 ILE A N 1
ATOM 668 C CA . ILE A 1 90 ? -8.481 11.676 8.843 1.00 97.00 90 ILE A CA 1
ATOM 669 C C . ILE A 1 90 ? -7.042 11.204 8.611 1.00 97.00 90 ILE A C 1
ATOM 671 O O . ILE A 1 90 ? -6.505 11.384 7.518 1.00 97.00 90 ILE A O 1
ATOM 675 N N . VAL A 1 91 ? -6.417 10.578 9.611 1.00 96.31 91 VAL A N 1
ATOM 676 C CA . VAL A 1 91 ? -5.046 10.057 9.493 1.00 96.31 91 VAL A CA 1
ATOM 677 C C . VAL A 1 91 ? -4.967 8.984 8.406 1.00 96.31 91 VAL A C 1
ATOM 679 O O . VAL A 1 91 ? -4.064 9.027 7.569 1.00 96.31 91 VAL A O 1
ATOM 682 N N . ALA A 1 92 ? -5.935 8.065 8.364 1.00 94.81 92 ALA A N 1
ATOM 683 C CA . ALA A 1 92 ? -6.029 7.044 7.328 1.00 94.81 92 ALA A CA 1
ATOM 684 C C . ALA A 1 92 ? -6.194 7.669 5.936 1.00 94.81 92 ALA A C 1
ATOM 686 O O . ALA A 1 92 ? -5.508 7.266 4.999 1.00 94.81 92 ALA A O 1
ATOM 687 N N . LEU A 1 93 ? -7.047 8.687 5.792 1.00 97.19 93 LEU A N 1
ATOM 688 C CA . LEU A 1 93 ? -7.255 9.377 4.522 1.00 97.19 93 LEU A CA 1
ATOM 689 C C . LEU A 1 93 ? -5.963 10.030 4.017 1.00 97.19 93 LEU A C 1
ATOM 691 O O . LEU A 1 93 ? -5.610 9.857 2.850 1.00 97.19 93 LEU A O 1
ATOM 695 N N . VAL A 1 94 ? -5.233 10.733 4.891 1.00 97.25 94 VAL A N 1
ATOM 696 C CA . VAL A 1 94 ? -3.934 11.337 4.553 1.00 97.25 94 VAL A CA 1
ATOM 697 C C . VAL A 1 94 ? -2.926 10.260 4.150 1.00 97.25 94 VAL A C 1
ATOM 699 O O . VAL A 1 94 ? -2.240 10.412 3.139 1.00 97.25 94 VAL A O 1
ATOM 702 N N . TYR A 1 95 ? -2.868 9.153 4.892 1.00 95.38 95 TYR A N 1
ATOM 703 C CA . TYR A 1 95 ? -1.994 8.027 4.575 1.00 95.38 95 TYR A CA 1
ATOM 704 C C . TYR A 1 95 ? -2.290 7.440 3.186 1.00 95.38 95 TYR A C 1
ATOM 706 O O . TYR A 1 95 ? -1.381 7.345 2.362 1.00 95.38 95 TYR A O 1
ATOM 714 N N . TYR A 1 96 ? -3.550 7.115 2.878 1.00 96.12 96 TYR A N 1
ATOM 715 C CA . TYR A 1 96 ? -3.921 6.555 1.573 1.00 96.12 96 TYR A CA 1
ATOM 716 C C . TYR A 1 96 ? -3.778 7.559 0.425 1.00 96.12 96 TYR A C 1
ATOM 718 O O . TYR A 1 96 ? -3.426 7.163 -0.688 1.00 96.12 96 TYR A O 1
ATOM 726 N N . ALA A 1 97 ? -3.966 8.857 0.676 1.00 96.31 97 ALA A N 1
ATOM 727 C CA . ALA A 1 97 ? -3.676 9.888 -0.316 1.00 96.31 97 ALA A CA 1
ATOM 728 C C . ALA A 1 97 ? -2.180 9.898 -0.677 1.00 96.31 97 ALA A C 1
ATOM 730 O O . ALA A 1 97 ? -1.828 9.827 -1.857 1.00 96.31 97 ALA A O 1
ATOM 731 N N . LEU A 1 98 ? -1.290 9.894 0.324 1.00 96.06 98 LEU A N 1
ATOM 732 C CA . LEU A 1 98 ? 0.158 9.780 0.108 1.00 96.06 98 LEU A CA 1
ATOM 733 C C . LEU A 1 98 ? 0.533 8.458 -0.577 1.00 96.06 98 LEU A C 1
ATOM 735 O O . LEU A 1 98 ? 1.363 8.456 -1.487 1.00 96.06 98 LEU A O 1
ATOM 739 N N . TYR A 1 99 ? -0.113 7.352 -0.199 1.00 95.56 99 TYR A N 1
ATOM 740 C CA . TYR A 1 99 ? 0.079 6.040 -0.820 1.00 95.56 99 TYR A CA 1
ATOM 741 C C . TYR A 1 99 ? -0.312 6.044 -2.305 1.00 95.56 99 TYR A C 1
ATOM 743 O O . TYR A 1 99 ? 0.398 5.477 -3.140 1.00 95.56 99 TYR A O 1
ATOM 751 N N . THR A 1 100 ? -1.405 6.726 -2.659 1.00 96.31 100 THR A N 1
ATOM 752 C CA . THR A 1 100 ? -1.863 6.878 -4.048 1.00 96.31 100 THR A CA 1
ATOM 753 C C . THR A 1 100 ? -0.825 7.642 -4.873 1.00 96.31 100 THR A C 1
ATOM 755 O O . THR A 1 100 ? -0.439 7.193 -5.955 1.00 96.31 100 THR A O 1
ATOM 758 N N . PHE A 1 101 ? -0.290 8.750 -4.343 1.00 96.62 101 PHE A N 1
ATOM 759 C CA . PHE A 1 101 ? 0.798 9.494 -4.990 1.00 96.62 101 PHE A CA 1
ATOM 760 C C . PHE A 1 101 ? 2.076 8.657 -5.133 1.00 96.62 101 PHE A C 1
ATOM 762 O O . PHE A 1 101 ? 2.698 8.655 -6.196 1.00 96.62 101 PHE A O 1
ATOM 769 N N . ALA A 1 102 ? 2.460 7.905 -4.102 1.00 95.31 102 ALA A N 1
ATOM 770 C CA . ALA A 1 102 ? 3.621 7.021 -4.159 1.00 95.31 102 ALA A CA 1
ATOM 771 C C . ALA A 1 102 ? 3.440 5.899 -5.200 1.00 95.31 102 ALA A C 1
ATOM 773 O O . ALA A 1 102 ? 4.360 5.610 -5.966 1.00 95.31 102 ALA A O 1
ATOM 774 N N . SER A 1 103 ? 2.240 5.320 -5.292 1.00 95.06 103 SER A N 1
ATOM 775 C CA . SER A 1 103 ? 1.886 4.299 -6.289 1.00 95.06 103 SER A CA 1
ATOM 776 C C . SER A 1 103 ? 1.911 4.857 -7.714 1.00 95.06 103 SER A C 1
ATOM 778 O O . SER A 1 103 ? 2.376 4.187 -8.642 1.00 95.06 103 SER A O 1
ATOM 780 N N . LEU A 1 104 ? 1.488 6.113 -7.897 1.00 96.69 104 LEU A N 1
AT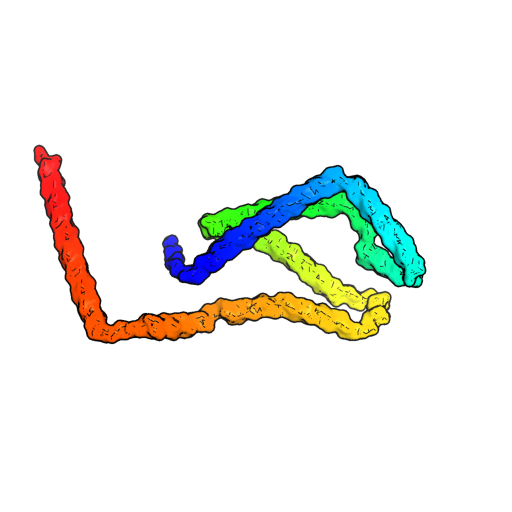OM 781 C CA . LEU A 1 104 ? 1.613 6.830 -9.165 1.00 96.69 104 LEU A CA 1
ATOM 782 C C . LEU A 1 104 ? 3.087 7.000 -9.557 1.00 96.69 104 LEU A C 1
ATOM 784 O O . LEU A 1 104 ? 3.452 6.680 -10.688 1.00 96.69 104 LEU A O 1
ATOM 788 N N . PHE A 1 105 ? 3.948 7.435 -8.629 1.00 96.00 105 PHE A N 1
ATOM 789 C CA . PHE A 1 105 ? 5.387 7.558 -8.883 1.00 96.00 105 PHE A CA 1
ATOM 790 C C . PHE A 1 105 ? 6.047 6.216 -9.187 1.00 96.00 105 PHE A C 1
ATOM 792 O O . PHE A 1 105 ? 6.854 6.142 -10.111 1.00 96.00 105 PHE A O 1
ATOM 799 N N . MET A 1 106 ? 5.672 5.143 -8.490 1.00 94.44 106 MET A N 1
ATOM 800 C CA . MET A 1 106 ? 6.173 3.800 -8.783 1.00 94.44 106 MET A CA 1
ATOM 801 C C . MET A 1 106 ? 5.759 3.334 -10.186 1.00 94.44 106 MET A C 1
ATOM 803 O O . MET A 1 106 ? 6.588 2.807 -10.936 1.00 94.44 106 MET A O 1
ATOM 807 N N . THR A 1 107 ? 4.498 3.556 -10.563 1.00 95.31 107 THR A N 1
ATOM 808 C CA . THR A 1 107 ? 3.973 3.201 -11.889 1.00 95.31 107 THR A CA 1
ATOM 809 C C . THR A 1 107 ? 4.682 4.009 -12.976 1.00 95.31 107 THR A C 1
ATOM 811 O O . THR A 1 107 ? 5.223 3.443 -13.926 1.00 95.31 107 THR A O 1
ATOM 814 N N . TYR A 1 108 ? 4.782 5.328 -12.799 1.00 96.50 108 TYR A N 1
ATOM 815 C CA . TYR A 1 108 ? 5.475 6.222 -13.725 1.00 96.50 108 TYR A CA 1
ATOM 816 C C . TYR A 1 108 ? 6.977 5.909 -13.832 1.00 96.50 108 TYR A C 1
ATOM 818 O O . TYR A 1 108 ? 7.528 5.851 -14.934 1.00 96.50 108 TYR A O 1
ATOM 826 N N . GLY A 1 109 ? 7.642 5.645 -12.706 1.00 93.81 109 GLY A N 1
ATOM 827 C CA . GLY A 1 109 ? 9.046 5.240 -12.642 1.00 93.81 109 GLY A CA 1
ATOM 828 C C . GLY A 1 109 ? 9.300 3.907 -13.342 1.00 93.81 109 GLY A C 1
ATOM 829 O O . GLY A 1 109 ? 10.291 3.766 -14.056 1.00 93.81 109 GLY A O 1
ATOM 830 N N . SER A 1 110 ? 8.370 2.955 -13.230 1.00 92.50 110 SER A N 1
ATOM 831 C CA . SER A 1 110 ? 8.427 1.675 -13.950 1.00 92.50 110 SER A CA 1
ATOM 832 C C . SER A 1 110 ? 8.239 1.845 -15.464 1.00 92.50 110 SER A C 1
ATOM 834 O O . SER A 1 110 ? 8.908 1.178 -16.261 1.00 92.50 110 SER A O 1
ATOM 836 N N . CYS A 1 111 ? 7.377 2.776 -15.885 1.00 93.81 111 CYS A N 1
ATOM 837 C CA . CYS A 1 111 ? 7.185 3.110 -17.296 1.00 93.81 111 CYS A CA 1
ATOM 838 C C . CYS A 1 111 ? 8.411 3.815 -17.896 1.00 93.81 111 CYS A C 1
ATOM 840 O O . CYS A 1 111 ? 8.822 3.476 -19.005 1.00 93.81 111 CYS A O 1
ATOM 842 N N . THR A 1 112 ? 9.025 4.741 -17.158 1.00 94.25 112 THR A N 1
ATOM 843 C CA . THR A 1 112 ? 10.167 5.561 -17.612 1.00 94.25 112 THR A CA 1
ATOM 844 C C . THR A 1 112 ? 11.540 4.958 -17.299 1.00 94.25 112 THR A C 1
ATOM 846 O O . THR A 1 112 ? 12.561 5.527 -17.678 1.00 94.25 112 THR A O 1
ATOM 849 N N . SER A 1 113 ? 11.588 3.801 -16.631 1.00 90.44 113 SER A N 1
ATOM 850 C CA . SER A 1 113 ? 12.817 3.152 -16.142 1.00 90.44 113 SER A CA 1
ATOM 851 C C . SER A 1 113 ? 13.640 4.008 -15.160 1.00 90.44 113 SER A C 1
ATOM 853 O O . SER A 1 113 ? 14.821 3.736 -14.927 1.00 90.44 113 SER A O 1
ATOM 855 N N . LEU A 1 114 ? 13.031 5.029 -14.549 1.00 92.69 114 LEU A N 1
ATOM 856 C CA . LEU A 1 114 ? 13.671 5.904 -13.569 1.00 92.69 114 LEU A CA 1
ATOM 857 C C . LEU A 1 114 ? 13.578 5.292 -12.167 1.00 92.69 114 LEU A C 1
ATOM 859 O O . LEU A 1 114 ? 12.583 5.446 -11.461 1.00 92.69 114 LEU A O 1
ATOM 863 N N . ARG A 1 115 ? 14.653 4.624 -11.733 1.00 89.31 115 ARG A N 1
ATOM 864 C CA . ARG A 1 115 ? 14.687 3.899 -10.447 1.00 89.31 115 ARG A CA 1
ATOM 865 C C . ARG A 1 115 ? 14.474 4.785 -9.216 1.00 89.31 115 ARG A C 1
ATOM 867 O O . ARG A 1 115 ? 13.923 4.319 -8.227 1.00 89.31 115 ARG A O 1
ATOM 874 N N . ALA A 1 116 ? 14.871 6.057 -9.280 1.00 93.25 116 ALA A N 1
ATOM 875 C CA . ALA A 1 116 ? 14.725 6.999 -8.167 1.00 93.25 116 ALA A CA 1
ATOM 876 C C . ALA A 1 116 ? 13.256 7.230 -7.760 1.00 93.25 116 ALA A C 1
ATOM 878 O O . ALA A 1 116 ? 12.972 7.467 -6.591 1.00 93.25 116 ALA A O 1
ATOM 879 N N . LEU A 1 117 ? 12.319 7.094 -8.705 1.00 93.56 117 LEU A N 1
ATOM 880 C CA . LEU A 1 117 ? 10.882 7.262 -8.467 1.00 93.56 117 LEU A CA 1
ATOM 881 C C . LEU A 1 117 ? 10.240 6.083 -7.716 1.00 93.56 117 LEU A C 1
ATOM 883 O O . LEU A 1 117 ? 9.122 6.220 -7.230 1.00 93.56 117 LEU A O 1
ATOM 887 N N . LEU A 1 118 ? 10.937 4.948 -7.576 1.00 91.31 118 LEU A N 1
ATOM 888 C CA . LEU A 1 118 ? 10.470 3.823 -6.757 1.00 91.31 118 LEU A CA 1
ATOM 889 C C . LEU A 1 118 ? 10.763 4.025 -5.262 1.00 91.31 118 LEU A C 1
ATOM 891 O O . LEU A 1 118 ? 10.145 3.372 -4.423 1.00 91.31 118 LEU A O 1
ATOM 895 N N . LEU A 1 119 ? 11.695 4.921 -4.917 1.00 92.19 119 LEU A N 1
ATOM 896 C CA . LEU A 1 119 ? 12.151 5.106 -3.540 1.00 92.19 119 LEU A CA 1
ATOM 897 C C . LEU A 1 119 ? 11.036 5.579 -2.588 1.00 92.19 119 LEU A C 1
ATOM 899 O O . LEU A 1 119 ? 10.930 4.994 -1.513 1.00 92.19 119 LEU A O 1
ATOM 903 N N . PRO A 1 120 ? 10.178 6.563 -2.935 1.00 93.44 120 PRO A N 1
ATOM 904 C CA . PRO A 1 120 ? 9.119 7.011 -2.030 1.00 93.44 120 PRO A CA 1
ATOM 905 C C . PRO A 1 120 ? 8.136 5.897 -1.664 1.00 93.44 120 PRO A C 1
ATOM 907 O O . PRO A 1 120 ? 7.774 5.769 -0.500 1.00 93.44 120 PRO A O 1
ATOM 910 N N . TRP A 1 121 ? 7.750 5.063 -2.636 1.00 93.00 121 TRP A N 1
ATOM 911 C CA . TRP A 1 121 ? 6.874 3.915 -2.394 1.00 93.00 121 TRP A CA 1
ATOM 912 C C . TRP A 1 121 ? 7.536 2.888 -1.472 1.00 93.00 121 TRP A C 1
ATOM 914 O O . TRP A 1 121 ? 6.935 2.470 -0.487 1.00 93.00 121 TRP A O 1
ATOM 924 N N . LEU A 1 122 ? 8.808 2.561 -1.725 1.00 91.06 122 LEU A N 1
ATOM 925 C CA . LEU A 1 122 ? 9.560 1.636 -0.879 1.00 91.06 122 LEU A CA 1
ATOM 926 C C . LEU A 1 122 ? 9.677 2.150 0.564 1.00 91.06 122 LEU A C 1
ATOM 928 O O . LEU A 1 122 ? 9.485 1.387 1.502 1.00 91.06 122 LEU A O 1
ATOM 932 N N . VAL A 1 123 ? 9.971 3.438 0.758 1.00 92.88 123 VAL A N 1
ATOM 933 C CA . VAL A 1 123 ? 10.048 4.047 2.098 1.00 92.88 123 VAL A CA 1
ATOM 934 C C . VAL A 1 123 ? 8.694 3.978 2.804 1.00 92.88 123 VAL A C 1
ATOM 936 O O . VAL A 1 123 ? 8.642 3.657 3.990 1.00 92.88 123 VAL A O 1
ATOM 939 N N . LEU A 1 124 ? 7.604 4.240 2.081 1.00 92.12 124 LEU A N 1
ATOM 940 C CA . LEU A 1 124 ? 6.257 4.267 2.640 1.00 92.12 124 LEU A CA 1
ATOM 941 C C . LEU A 1 124 ? 5.750 2.879 3.068 1.00 92.12 124 LEU A C 1
ATOM 943 O O . LEU A 1 124 ? 4.940 2.808 3.986 1.00 92.12 124 LEU A O 1
ATOM 947 N N . GLU A 1 125 ? 6.263 1.797 2.477 1.00 88.62 125 GLU A N 1
ATOM 948 C CA . GLU A 1 125 ? 6.018 0.416 2.929 1.00 88.62 125 GLU A CA 1
ATOM 949 C C . GLU A 1 125 ? 6.980 -0.032 4.038 1.00 88.62 125 GLU A C 1
ATOM 951 O O . GLU A 1 125 ? 6.578 -0.600 5.056 1.00 88.62 125 GLU A O 1
ATOM 956 N N . MET A 1 126 ? 8.275 0.253 3.883 1.00 88.62 126 MET A N 1
ATOM 957 C CA . MET A 1 126 ? 9.291 -0.249 4.810 1.00 88.62 126 MET A CA 1
ATOM 958 C C . MET A 1 126 ? 9.222 0.427 6.181 1.00 88.62 126 MET A C 1
ATOM 960 O O . MET A 1 126 ? 9.527 -0.218 7.182 1.00 88.62 126 MET A O 1
ATOM 964 N N . VAL A 1 127 ? 8.827 1.704 6.259 1.00 90.81 127 VAL A N 1
ATOM 965 C CA . VAL A 1 127 ? 8.759 2.434 7.537 1.00 90.81 127 VAL A CA 1
ATOM 966 C C . VAL A 1 127 ? 7.655 1.888 8.453 1.00 90.81 127 VAL A C 1
ATOM 968 O O . VAL A 1 127 ? 7.985 1.522 9.582 1.00 90.81 127 VAL A O 1
ATOM 971 N N . PRO A 1 128 ? 6.380 1.763 8.029 1.00 85.12 128 PRO A N 1
ATOM 972 C CA . PRO A 1 128 ? 5.343 1.147 8.855 1.00 85.12 128 PRO A CA 1
ATOM 973 C C . PRO A 1 128 ? 5.682 -0.289 9.239 1.00 85.12 128 PRO A C 1
ATOM 975 O O . PRO A 1 128 ? 5.503 -0.660 10.396 1.00 85.12 128 PRO A O 1
ATOM 978 N N . PHE A 1 129 ? 6.234 -1.073 8.309 1.00 84.56 129 PHE A N 1
ATOM 979 C CA . PHE A 1 129 ? 6.661 -2.439 8.594 1.00 84.56 129 PHE A CA 1
ATOM 980 C C . PHE A 1 129 ? 7.758 -2.486 9.669 1.00 84.56 129 PHE A C 1
ATOM 982 O O . PHE A 1 129 ? 7.669 -3.259 10.623 1.00 84.56 129 PHE A O 1
ATOM 989 N N . ALA A 1 130 ? 8.771 -1.621 9.570 1.00 85.50 130 ALA A N 1
ATOM 990 C CA . ALA A 1 130 ? 9.833 -1.522 10.567 1.00 85.50 130 ALA A CA 1
ATOM 991 C C . ALA A 1 130 ? 9.304 -1.056 11.930 1.00 85.50 130 ALA A C 1
ATOM 993 O O . ALA A 1 130 ? 9.722 -1.589 12.958 1.00 85.50 130 ALA A O 1
ATOM 994 N N . LEU A 1 131 ? 8.368 -0.102 11.955 1.00 86.19 131 LEU A N 1
ATOM 995 C CA . LEU A 1 131 ? 7.711 0.341 13.184 1.00 86.19 131 LEU A CA 1
ATOM 996 C C . LEU A 1 131 ? 6.903 -0.791 13.819 1.00 86.19 131 LEU A C 1
ATOM 998 O O . LEU A 1 131 ? 7.089 -1.056 15.000 1.00 86.19 131 LEU A O 1
ATOM 1002 N N . GLN A 1 132 ? 6.089 -1.513 13.045 1.00 81.25 132 GLN A N 1
ATOM 1003 C CA . GLN A 1 132 ? 5.338 -2.677 13.526 1.00 81.25 132 GLN A CA 1
ATOM 1004 C C . GLN A 1 132 ? 6.266 -3.749 14.098 1.00 81.25 132 GLN A C 1
ATOM 1006 O O . GLN A 1 132 ? 6.045 -4.229 15.210 1.00 81.25 132 GLN A O 1
ATOM 1011 N N . LEU A 1 133 ? 7.340 -4.087 13.379 1.00 84.88 133 LEU A N 1
ATOM 1012 C CA . LEU A 1 133 ? 8.336 -5.047 13.845 1.00 84.88 133 LEU A CA 1
ATOM 1013 C C . LEU A 1 133 ? 8.996 -4.571 15.146 1.00 84.88 133 LEU A C 1
ATOM 1015 O O . LEU A 1 133 ? 9.146 -5.351 16.084 1.00 84.88 133 LEU A O 1
ATOM 1019 N N . THR A 1 134 ? 9.336 -3.284 15.228 1.00 84.94 134 THR A N 1
ATOM 1020 C CA . THR A 1 134 ? 9.922 -2.675 16.428 1.00 84.94 134 THR A CA 1
ATOM 1021 C C . THR A 1 134 ? 8.950 -2.730 17.602 1.00 84.94 134 THR A C 1
ATOM 1023 O O . THR A 1 134 ? 9.345 -3.134 18.690 1.00 84.94 134 THR A O 1
ATOM 1026 N N . THR A 1 135 ? 7.672 -2.401 17.402 1.00 80.00 135 THR A N 1
ATOM 1027 C CA . THR A 1 135 ? 6.635 -2.497 18.437 1.00 80.00 135 THR A CA 1
ATOM 1028 C C . THR A 1 135 ? 6.475 -3.931 18.935 1.00 80.00 135 THR A C 1
ATOM 1030 O O . THR A 1 135 ? 6.429 -4.146 20.142 1.00 80.00 135 THR A O 1
ATOM 1033 N N . ILE A 1 136 ? 6.461 -4.925 18.040 1.00 79.56 136 ILE A N 1
ATOM 1034 C CA . ILE A 1 136 ? 6.392 -6.347 18.414 1.00 79.56 136 ILE A CA 1
ATOM 1035 C C . ILE A 1 136 ? 7.613 -6.753 19.248 1.00 79.56 136 ILE A C 1
ATOM 1037 O O . ILE A 1 136 ? 7.469 -7.414 20.276 1.00 79.56 136 ILE A O 1
ATOM 1041 N N . ILE A 1 137 ? 8.815 -6.338 18.839 1.00 82.94 137 ILE A N 1
ATOM 1042 C CA . ILE A 1 137 ? 10.050 -6.622 19.578 1.00 82.94 137 ILE A CA 1
ATOM 1043 C C . ILE A 1 137 ? 10.025 -5.944 20.952 1.00 82.94 137 ILE A C 1
ATOM 1045 O O . ILE A 1 137 ? 10.344 -6.590 21.946 1.00 82.94 137 ILE A O 1
ATOM 1049 N N . LEU A 1 138 ? 9.617 -4.675 21.036 1.00 82.50 138 LEU A N 1
ATOM 1050 C CA . LEU A 1 138 ? 9.510 -3.947 22.302 1.00 82.50 138 LEU A CA 1
ATOM 1051 C C . LEU A 1 138 ? 8.495 -4.598 23.242 1.00 82.50 138 LEU A C 1
ATOM 1053 O O . LEU A 1 138 ? 8.799 -4.777 24.418 1.00 82.50 138 LEU A O 1
ATOM 1057 N N . LEU A 1 139 ? 7.339 -5.024 22.727 1.00 80.25 139 LEU A N 1
ATOM 1058 C CA . LEU A 1 139 ? 6.365 -5.802 23.495 1.00 80.25 139 LEU A CA 1
ATOM 1059 C C . LEU A 1 139 ? 6.974 -7.110 24.015 1.00 80.25 139 LEU A C 1
ATOM 1061 O O . LEU A 1 139 ? 6.705 -7.502 25.145 1.00 80.25 139 LEU A O 1
ATOM 1065 N N . PHE A 1 140 ? 7.832 -7.770 23.235 1.00 75.06 140 PHE A N 1
ATOM 1066 C CA . PHE A 1 140 ? 8.491 -9.007 23.654 1.00 75.06 140 PHE A CA 1
ATOM 1067 C C . PHE A 1 140 ? 9.589 -8.785 24.707 1.00 75.06 140 PHE A C 1
ATOM 1069 O O . PHE A 1 140 ? 9.734 -9.588 25.628 1.00 75.06 140 PHE A O 1
ATOM 1076 N N . VAL A 1 141 ? 10.374 -7.714 24.560 1.00 83.88 141 VAL A N 1
ATOM 1077 C CA . VAL A 1 141 ? 11.499 -7.384 25.448 1.00 83.88 141 VAL A CA 1
ATOM 1078 C C . VAL A 1 141 ? 11.000 -6.812 26.772 1.00 83.88 141 VAL A C 1
ATOM 1080 O O . VAL A 1 141 ? 11.427 -7.273 27.827 1.00 83.88 141 VAL A O 1
ATOM 1083 N N . TYR A 1 142 ? 10.087 -5.842 26.718 1.00 78.56 142 TYR A N 1
ATOM 1084 C CA . TYR A 1 142 ? 9.627 -5.084 27.883 1.00 78.56 142 TYR A CA 1
ATOM 1085 C C . TYR A 1 142 ? 8.304 -5.584 28.466 1.00 78.56 142 TYR A C 1
ATOM 1087 O O . TYR A 1 142 ? 8.031 -5.340 29.636 1.00 78.56 142 TYR A O 1
ATOM 1095 N N . GLY A 1 143 ? 7.502 -6.351 27.721 1.00 70.38 143 GLY A N 1
ATOM 1096 C CA . GLY A 1 143 ? 6.277 -6.970 28.251 1.00 70.38 143 GLY A CA 1
ATOM 1097 C C . GLY A 1 143 ? 6.527 -8.084 29.276 1.00 70.38 143 GLY A C 1
ATOM 1098 O O . GLY A 1 143 ? 5.584 -8.721 29.738 1.00 70.38 143 GLY A O 1
ATOM 1099 N N . LYS A 1 144 ? 7.793 -8.350 29.618 1.00 58.78 144 LYS A N 1
ATOM 1100 C CA . LYS A 1 144 ? 8.217 -9.379 30.569 1.00 58.78 144 LYS A CA 1
ATOM 1101 C C . LYS A 1 144 ? 8.016 -8.972 32.035 1.00 58.78 144 LYS A C 1
ATOM 1103 O O . LYS A 1 144 ? 7.859 -9.862 32.862 1.00 58.78 144 LYS A O 1
ATOM 1108 N N . ASP A 1 145 ? 7.986 -7.677 32.347 1.00 58.28 145 ASP A N 1
ATOM 1109 C CA . ASP A 1 145 ? 8.057 -7.194 33.736 1.00 58.28 145 ASP A CA 1
ATOM 1110 C C . ASP A 1 145 ? 6.692 -6.869 34.367 1.00 58.28 145 ASP A C 1
ATOM 1112 O O . ASP A 1 145 ? 6.641 -6.336 35.474 1.00 58.28 145 ASP A O 1
ATOM 1116 N N . ASP A 1 146 ? 5.578 -7.210 33.707 1.00 56.62 146 ASP A N 1
ATOM 1117 C CA . ASP A 1 146 ? 4.245 -7.079 34.302 1.00 56.62 146 ASP A CA 1
ATOM 1118 C C . ASP A 1 146 ? 3.862 -8.372 35.059 1.00 56.62 146 ASP A C 1
ATOM 1120 O O . ASP A 1 146 ? 3.548 -9.399 34.434 1.00 56.62 146 ASP A O 1
ATOM 1124 N N . PRO A 1 147 ? 3.873 -8.372 36.409 1.00 57.31 147 PRO A N 1
ATOM 1125 C CA . PRO A 1 147 ? 3.613 -9.567 37.210 1.00 57.31 147 PRO A CA 1
ATOM 1126 C C . PRO A 1 147 ? 2.190 -10.115 37.016 1.00 57.31 147 PRO A C 1
ATOM 1128 O O . PRO A 1 147 ? 1.954 -11.296 37.265 1.00 57.31 147 PRO A O 1
ATOM 1131 N N . THR A 1 148 ? 1.253 -9.313 36.492 1.00 55.84 148 THR A N 1
ATOM 1132 C CA . THR A 1 148 ? -0.116 -9.760 36.173 1.00 55.84 148 THR A CA 1
ATOM 1133 C C . THR A 1 148 ? -0.235 -10.513 34.837 1.00 55.84 148 THR A C 1
ATOM 1135 O O . THR A 1 148 ? -1.216 -11.236 34.613 1.00 55.84 148 THR A O 1
ATOM 1138 N N . CYS A 1 149 ? 0.765 -10.393 33.955 1.00 50.16 149 CYS A N 1
ATOM 1139 C CA . CYS A 1 149 ? 0.894 -11.190 32.731 1.00 50.16 149 CYS A CA 1
ATOM 1140 C C . CYS A 1 149 ? 1.645 -12.503 32.983 1.00 50.16 149 CYS A C 1
ATOM 1142 O O . CYS A 1 149 ? 1.346 -13.516 32.352 1.00 50.16 149 CYS A O 1
ATOM 1144 N N . GLN A 1 150 ? 2.581 -12.526 33.934 1.00 47.84 150 GLN A N 1
ATOM 1145 C CA . GLN A 1 150 ? 3.419 -13.696 34.200 1.00 47.84 150 GLN A CA 1
ATOM 1146 C C . GLN A 1 150 ? 2.648 -14.872 34.828 1.00 47.84 150 GLN A C 1
ATOM 1148 O O . GLN A 1 150 ? 2.964 -16.026 34.542 1.00 47.84 150 GLN A O 1
ATOM 1153 N N . GLU A 1 151 ? 1.591 -14.601 35.598 1.00 49.25 151 GLU A N 1
ATOM 1154 C CA . GLU A 1 151 ? 0.730 -15.644 36.182 1.00 49.25 151 GLU A CA 1
ATOM 1155 C C . GLU A 1 151 ? -0.279 -16.222 35.167 1.00 49.25 151 GLU A C 1
ATOM 1157 O O . GLU A 1 151 ? -0.625 -17.402 35.219 1.00 49.25 151 GLU A O 1
ATOM 1162 N N . ARG A 1 152 ? -0.693 -15.427 34.168 1.00 52.03 152 ARG A N 1
ATOM 1163 C CA . ARG A 1 152 ? -1.641 -15.840 33.110 1.00 52.03 152 ARG A CA 1
ATOM 1164 C C . ARG A 1 152 ? -0.995 -16.487 31.884 1.00 52.03 152 ARG A C 1
ATOM 1166 O O . ARG A 1 152 ? -1.702 -17.031 31.041 1.00 52.03 152 ARG A O 1
ATOM 1173 N N . VAL A 1 153 ? 0.334 -16.462 31.800 1.00 48.69 153 VAL A N 1
ATOM 1174 C CA . VAL A 1 153 ? 1.135 -17.024 30.699 1.00 48.69 153 VAL A CA 1
ATOM 1175 C C . VAL A 1 153 ? 1.893 -18.288 31.143 1.00 48.69 153 VAL A C 1
ATOM 1177 O O . VAL A 1 153 ? 2.852 -18.737 30.510 1.00 48.69 153 VAL A O 1
ATOM 1180 N N . SER A 1 154 ? 1.418 -18.942 32.208 1.00 43.12 154 SER A N 1
ATOM 1181 C CA . SER A 1 154 ? 1.681 -20.366 32.414 1.00 43.12 154 SER A CA 1
ATOM 1182 C C . SER A 1 154 ? 0.998 -21.151 31.294 1.00 43.12 154 SER A C 1
ATOM 1184 O O . SER A 1 154 ? -0.160 -21.524 31.423 1.00 43.12 154 SER A O 1
ATOM 1186 N N . MET A 1 155 ? 1.685 -21.273 30.154 1.00 43.28 155 MET A N 1
ATOM 1187 C CA . MET A 1 155 ? 1.667 -22.362 29.167 1.00 43.28 155 MET A CA 1
ATOM 1188 C C . MET A 1 155 ? 2.496 -21.897 27.960 1.00 43.28 155 MET A C 1
ATOM 1190 O O . MET A 1 155 ? 2.182 -20.899 27.315 1.00 43.28 155 MET A O 1
ATOM 1194 N N . GLY A 1 156 ? 3.574 -22.615 27.634 1.00 56.47 156 GLY A N 1
ATOM 1195 C CA . GLY A 1 156 ? 4.540 -22.291 26.571 1.00 56.47 156 GLY A CA 1
ATOM 1196 C C . GLY A 1 156 ? 4.008 -22.294 25.125 1.00 56.47 156 GLY A C 1
ATOM 1197 O O . GLY A 1 156 ? 4.798 -22.446 24.200 1.00 56.47 156 GLY A O 1
ATOM 1198 N N . GLY A 1 157 ? 2.699 -22.130 24.915 1.00 60.06 157 GLY A N 1
ATOM 1199 C CA . GLY A 1 157 ? 2.040 -22.163 23.608 1.00 60.06 157 GLY A CA 1
ATOM 1200 C C . GLY A 1 157 ? 2.208 -20.883 22.787 1.00 60.06 157 GLY A C 1
ATOM 1201 O O . GLY A 1 157 ? 2.559 -20.962 21.615 1.00 60.06 157 GLY A O 1
ATOM 1202 N N . TRP A 1 158 ? 2.047 -19.694 23.380 1.00 71.19 158 TRP A N 1
ATOM 1203 C CA . TRP A 1 158 ? 2.045 -18.443 22.600 1.00 71.19 158 TRP A CA 1
ATOM 1204 C C . TRP A 1 158 ? 3.410 -18.126 21.962 1.00 71.19 158 TRP A C 1
ATOM 1206 O O . TRP A 1 158 ? 3.473 -17.668 20.825 1.00 71.19 158 TRP A O 1
ATOM 1216 N N . LYS A 1 159 ? 4.523 -18.439 22.646 1.00 65.88 159 LYS A N 1
ATOM 1217 C CA . LYS A 1 159 ? 5.878 -18.302 22.076 1.00 65.88 159 LYS A CA 1
ATOM 1218 C C . LYS A 1 159 ? 6.075 -19.225 20.871 1.00 65.88 159 LYS A C 1
ATOM 1220 O O . LYS A 1 159 ? 6.760 -18.856 19.921 1.00 65.88 159 LYS A O 1
ATOM 1225 N N . LEU A 1 160 ? 5.455 -20.406 20.904 1.00 72.69 160 LEU A N 1
ATOM 1226 C CA . LEU A 1 160 ? 5.488 -21.376 19.814 1.00 72.69 160 LEU A CA 1
ATOM 1227 C C . LEU A 1 160 ? 4.617 -20.918 18.631 1.00 72.69 160 LEU A C 1
ATOM 1229 O O . LEU A 1 160 ? 5.022 -21.059 17.480 1.00 72.69 160 LEU A O 1
ATOM 1233 N N . GLU A 1 161 ? 3.453 -20.322 18.902 1.00 73.69 161 GLU A N 1
ATOM 1234 C CA . GLU A 1 161 ? 2.570 -19.763 17.870 1.00 73.69 161 GLU A CA 1
ATOM 1235 C C . GLU A 1 161 ? 3.182 -18.549 17.168 1.00 73.69 161 GLU A C 1
ATOM 1237 O O . GLU A 1 161 ? 3.151 -18.469 15.940 1.00 73.69 161 GLU A O 1
ATOM 1242 N N . VAL A 1 162 ? 3.818 -17.647 17.918 1.00 72.75 162 VAL A N 1
ATOM 1243 C CA . VAL A 1 162 ? 4.544 -16.508 17.339 1.00 72.75 162 VAL A CA 1
ATOM 1244 C C . VAL A 1 162 ? 5.746 -16.990 16.522 1.00 72.75 162 VAL A C 1
ATOM 1246 O O . VAL A 1 162 ? 5.956 -16.512 15.408 1.00 72.75 162 VAL A O 1
ATOM 1249 N N . GLY A 1 163 ? 6.491 -17.991 17.007 1.00 77.12 163 GLY A N 1
ATOM 1250 C CA . GLY A 1 163 ? 7.568 -18.624 16.238 1.00 77.12 163 GLY A CA 1
ATOM 1251 C C . GLY A 1 163 ? 7.075 -19.254 14.930 1.00 77.12 163 GLY A C 1
ATOM 1252 O O . GLY A 1 163 ? 7.710 -19.104 13.888 1.00 77.12 163 GLY A O 1
ATOM 1253 N N . LYS A 1 164 ? 5.900 -19.889 14.952 1.00 73.94 164 LYS A N 1
ATOM 1254 C CA . LYS A 1 164 ? 5.239 -20.443 13.765 1.00 73.94 164 LYS A CA 1
ATOM 1255 C C . LYS A 1 164 ? 4.817 -19.345 12.779 1.00 73.94 164 LYS A C 1
ATOM 1257 O O . LYS A 1 164 ? 5.022 -19.506 11.579 1.00 73.94 164 LYS A O 1
ATOM 1262 N N . MET A 1 165 ? 4.309 -18.210 13.259 1.00 79.00 165 MET A N 1
ATOM 1263 C CA . MET A 1 165 ? 3.954 -17.076 12.397 1.00 79.00 165 MET A CA 1
ATOM 1264 C C . MET A 1 165 ? 5.189 -16.414 11.768 1.00 79.00 165 MET A C 1
ATOM 1266 O O . MET A 1 165 ? 5.189 -16.101 10.577 1.00 79.00 165 MET A O 1
ATOM 1270 N N . ALA A 1 166 ? 6.277 -16.280 12.532 1.00 75.88 166 ALA A N 1
ATOM 1271 C CA . ALA A 1 166 ? 7.559 -15.797 12.025 1.00 75.88 166 ALA A CA 1
ATOM 1272 C C . ALA A 1 166 ? 8.160 -16.750 10.975 1.00 75.88 166 ALA A C 1
ATOM 1274 O O . ALA A 1 166 ? 8.684 -16.297 9.954 1.00 75.88 166 ALA A O 1
ATOM 1275 N N . LEU A 1 167 ? 8.039 -18.067 11.177 1.00 79.19 167 LEU A N 1
ATOM 1276 C CA . LEU A 1 167 ? 8.443 -19.073 10.194 1.00 79.19 167 LEU A CA 1
ATOM 1277 C C . LEU A 1 167 ? 7.637 -18.926 8.897 1.00 79.19 167 LEU A C 1
ATOM 1279 O O . LEU A 1 167 ? 8.225 -18.891 7.822 1.00 79.19 167 LEU A O 1
ATOM 1283 N N . TYR A 1 168 ? 6.311 -18.786 8.977 1.00 77.31 168 TYR A N 1
ATOM 1284 C CA . TYR A 1 168 ? 5.472 -18.634 7.785 1.00 77.31 168 TYR A CA 1
ATOM 1285 C C . TYR A 1 168 ? 5.723 -17.337 7.018 1.00 77.31 168 TYR A C 1
ATOM 1287 O O . TYR A 1 168 ? 5.659 -17.348 5.794 1.00 77.31 168 TYR A O 1
ATOM 1295 N N . MET A 1 169 ? 6.039 -16.242 7.710 1.00 77.06 169 MET A N 1
ATOM 1296 C CA . MET A 1 169 ? 6.393 -14.969 7.074 1.00 77.06 169 MET A CA 1
ATOM 1297 C C . MET A 1 169 ? 7.787 -15.010 6.429 1.00 77.06 169 MET A C 1
ATOM 1299 O O . MET A 1 169 ? 7.970 -14.523 5.316 1.00 77.06 169 MET A O 1
ATOM 1303 N N . SER A 1 170 ? 8.773 -15.619 7.096 1.00 76.62 170 SER A N 1
ATOM 1304 C CA . SER A 1 170 ? 10.157 -15.685 6.596 1.00 76.62 170 SER A CA 1
ATOM 1305 C C . SER A 1 170 ? 10.366 -16.748 5.514 1.00 76.62 170 SER A C 1
ATOM 1307 O O . SER A 1 170 ? 11.172 -16.540 4.608 1.00 76.62 170 SER A O 1
ATOM 1309 N N . PHE A 1 171 ? 9.616 -17.853 5.548 1.00 85.75 171 PHE A N 1
ATOM 1310 C CA . PHE A 1 171 ? 9.739 -18.965 4.603 1.00 85.75 171 PHE A CA 1
ATOM 1311 C C . PHE A 1 171 ? 9.642 -18.552 3.123 1.00 85.75 171 PHE A C 1
ATOM 1313 O O . PHE A 1 171 ? 10.592 -18.828 2.390 1.00 85.75 171 PHE A O 1
ATOM 1320 N N . PRO A 1 172 ? 8.583 -17.867 2.641 1.00 70.62 172 PRO A N 1
ATOM 1321 C CA . PRO A 1 172 ? 8.483 -17.504 1.228 1.00 70.62 172 PRO A CA 1
ATOM 1322 C C . PRO A 1 172 ? 9.582 -16.524 0.798 1.00 70.62 172 PRO A C 1
ATOM 1324 O O . PRO A 1 172 ? 10.066 -16.618 -0.327 1.00 70.62 172 PRO A O 1
ATOM 1327 N N . VAL A 1 173 ? 10.032 -15.637 1.693 1.00 75.81 173 VAL A N 1
ATOM 1328 C CA . VAL A 1 173 ? 11.114 -14.676 1.418 1.00 75.81 173 VAL A CA 1
ATOM 1329 C C . VAL A 1 173 ? 12.457 -15.394 1.262 1.00 75.81 173 VAL A C 1
ATOM 1331 O O . VAL A 1 173 ? 13.181 -15.156 0.296 1.00 75.81 173 VAL A O 1
ATOM 1334 N N . VAL A 1 174 ? 12.773 -16.320 2.173 1.00 77.81 174 VAL A N 1
ATOM 1335 C CA . VAL A 1 174 ? 13.999 -17.130 2.116 1.00 77.81 174 VAL A CA 1
ATOM 1336 C C . VAL A 1 174 ? 13.981 -18.061 0.904 1.00 77.81 174 VAL A C 1
ATOM 1338 O O . VAL A 1 174 ? 14.970 -18.155 0.182 1.00 77.81 174 VAL A O 1
ATOM 1341 N N . MET A 1 175 ? 12.848 -18.708 0.634 1.00 79.94 175 MET A N 1
ATOM 1342 C CA . MET A 1 175 ? 12.690 -19.612 -0.504 1.00 79.94 175 MET A CA 1
ATOM 1343 C C . MET A 1 175 ? 12.845 -18.866 -1.837 1.00 79.94 175 MET A C 1
ATOM 1345 O O . MET A 1 175 ? 13.557 -19.328 -2.728 1.00 79.94 175 MET A O 1
ATOM 1349 N N . PHE A 1 176 ? 12.249 -17.674 -1.954 1.00 75.19 176 PHE A N 1
ATOM 1350 C CA . PHE A 1 176 ? 12.417 -16.804 -3.117 1.00 75.19 176 PHE A CA 1
ATOM 1351 C C . PHE A 1 176 ? 13.876 -16.374 -3.305 1.00 75.19 176 PHE A C 1
ATOM 1353 O O . PHE A 1 176 ? 14.371 -16.376 -4.431 1.00 75.19 176 PHE A O 1
ATOM 1360 N N . TYR A 1 177 ? 14.574 -16.043 -2.216 1.00 80.19 177 TYR A N 1
ATOM 1361 C CA . TYR A 1 177 ? 15.988 -15.673 -2.255 1.00 80.19 177 TYR A CA 1
ATOM 1362 C C . TYR A 1 177 ? 16.884 -16.828 -2.725 1.00 80.19 177 TYR A C 1
ATOM 1364 O O . TYR A 1 177 ? 17.766 -16.619 -3.556 1.00 80.19 177 TYR A O 1
ATOM 1372 N N . ILE A 1 178 ? 16.639 -18.050 -2.239 1.00 74.19 178 ILE A N 1
ATOM 1373 C CA . ILE A 1 178 ? 17.407 -19.242 -2.627 1.00 74.19 178 ILE A CA 1
ATOM 1374 C C . ILE A 1 178 ? 17.171 -19.583 -4.103 1.00 74.19 178 ILE A C 1
ATOM 1376 O O . ILE A 1 178 ? 18.129 -19.814 -4.839 1.00 74.19 178 ILE A O 1
ATOM 1380 N N . PHE A 1 179 ? 15.916 -19.583 -4.560 1.00 72.94 179 PHE A N 1
ATOM 1381 C CA . PHE A 1 179 ? 15.594 -20.002 -5.927 1.00 72.94 179 PHE A CA 1
ATOM 1382 C C . PHE A 1 179 ? 15.898 -18.960 -7.007 1.00 72.94 179 PHE A C 1
ATOM 1384 O O . PHE A 1 179 ? 16.080 -19.341 -8.160 1.00 72.94 179 PHE A O 1
ATOM 1391 N N . ASN A 1 180 ? 16.000 -17.671 -6.667 1.00 75.56 180 ASN A N 1
ATOM 1392 C CA . ASN A 1 180 ? 16.394 -16.629 -7.623 1.00 75.56 180 ASN A CA 1
ATOM 1393 C C . ASN A 1 180 ? 17.902 -16.357 -7.672 1.00 75.56 180 ASN A C 1
ATOM 1395 O O . ASN A 1 180 ? 18.324 -15.377 -8.291 1.00 75.56 180 ASN A O 1
ATOM 1399 N N . GLN A 1 181 ? 18.740 -17.195 -7.054 1.00 79.81 181 GLN A N 1
ATOM 1400 C CA . GLN A 1 181 ? 20.181 -17.036 -7.222 1.00 79.81 181 GLN A CA 1
ATOM 1401 C C . GLN A 1 181 ? 20.591 -17.363 -8.672 1.00 79.81 181 GLN A C 1
ATOM 1403 O O . GLN A 1 181 ? 20.314 -18.464 -9.159 1.00 79.81 181 GLN A O 1
ATOM 1408 N N . PRO A 1 182 ? 21.284 -16.441 -9.372 1.00 71.88 182 PRO A N 1
ATOM 1409 C CA . PRO A 1 182 ? 21.597 -16.577 -10.799 1.00 71.88 182 PRO A CA 1
ATOM 1410 C C . PRO A 1 182 ? 22.442 -17.819 -11.115 1.00 71.88 182 PRO A C 1
ATOM 1412 O O . PRO A 1 182 ? 22.331 -18.380 -12.201 1.00 71.88 182 PRO A O 1
ATOM 1415 N N . GLN A 1 183 ? 23.212 -18.307 -10.140 1.00 77.06 183 GLN A N 1
ATOM 1416 C CA . GLN A 1 183 ? 24.111 -19.458 -10.271 1.00 77.06 183 GLN A CA 1
ATOM 1417 C C . GLN A 1 183 ? 23.380 -20.751 -10.671 1.00 77.06 183 GLN A C 1
ATOM 1419 O O . GLN A 1 183 ? 23.877 -21.508 -11.503 1.00 77.06 183 GLN A O 1
ATOM 1424 N N . TYR A 1 184 ? 22.182 -21.000 -10.125 1.00 71.25 184 TYR A N 1
ATOM 1425 C CA . TYR A 1 184 ? 21.388 -22.185 -10.479 1.00 71.25 184 TYR A CA 1
ATOM 1426 C C . TYR A 1 184 ? 20.741 -22.055 -11.860 1.00 71.25 184 TYR A C 1
ATOM 1428 O O . TYR A 1 184 ? 20.587 -23.042 -12.582 1.00 71.25 184 TYR A O 1
ATOM 1436 N N . PHE A 1 185 ? 20.385 -20.830 -12.245 1.00 73.94 185 PHE A N 1
ATOM 1437 C CA . PHE A 1 185 ? 19.725 -20.552 -13.514 1.00 73.94 185 PHE A CA 1
ATOM 1438 C C . PHE A 1 185 ? 20.708 -20.591 -14.694 1.00 73.94 185 PHE A C 1
ATOM 1440 O O . PHE A 1 185 ? 20.366 -21.075 -15.772 1.00 73.94 185 PHE A O 1
ATOM 1447 N N . GLU A 1 186 ? 21.948 -20.138 -14.501 1.00 78.81 186 GLU A N 1
ATOM 1448 C CA . GLU A 1 186 ? 22.984 -20.136 -15.541 1.00 78.81 186 GLU A CA 1
ATOM 1449 C C . GLU A 1 186 ? 23.340 -21.548 -16.011 1.00 78.81 186 GLU A C 1
ATOM 1451 O O . GLU A 1 186 ? 23.314 -21.813 -17.211 1.00 78.81 186 GLU A O 1
ATOM 1456 N N . ALA A 1 187 ? 23.591 -22.488 -15.096 1.00 79.69 187 ALA A N 1
ATOM 1457 C CA . ALA A 1 187 ? 23.949 -23.856 -15.474 1.00 79.69 187 ALA A CA 1
ATOM 1458 C C . ALA A 1 187 ? 22.835 -24.551 -16.280 1.00 79.69 187 ALA A C 1
ATOM 1460 O O . ALA A 1 187 ? 23.102 -25.196 -17.297 1.00 79.69 187 ALA A O 1
ATOM 1461 N N . TRP A 1 188 ? 21.576 -24.381 -15.864 1.00 82.12 188 TRP A N 1
ATOM 1462 C CA . TRP A 1 188 ? 20.430 -24.965 -16.562 1.00 82.12 188 TRP A CA 1
ATOM 1463 C C . TRP A 1 188 ? 20.176 -24.302 -17.921 1.00 82.12 188 TRP A C 1
ATOM 1465 O O . TRP A 1 188 ? 19.983 -24.998 -18.916 1.00 82.12 188 TRP A O 1
ATOM 1475 N N . THR A 1 189 ? 20.232 -22.968 -18.000 1.00 79.94 189 THR A N 1
ATOM 1476 C CA . THR A 1 189 ? 20.019 -22.247 -19.266 1.00 79.94 189 THR A CA 1
ATOM 1477 C C . THR A 1 189 ? 21.141 -22.471 -20.273 1.00 79.94 189 THR A C 1
ATOM 1479 O O . THR A 1 189 ? 20.861 -22.569 -21.466 1.00 79.94 189 THR A O 1
ATOM 1482 N N . VAL A 1 190 ? 22.395 -22.596 -19.827 1.00 82.50 190 VAL A N 1
ATOM 1483 C CA . VAL A 1 190 ? 23.528 -22.943 -20.697 1.00 82.50 190 VAL A CA 1
ATOM 1484 C C . VAL A 1 190 ? 23.356 -24.353 -21.254 1.00 82.50 190 VAL A C 1
ATOM 1486 O O . VAL A 1 190 ? 23.484 -24.534 -22.464 1.00 82.50 190 VAL A O 1
ATOM 1489 N N . LYS A 1 191 ? 22.987 -25.327 -20.412 1.00 84.56 191 LYS A N 1
ATOM 1490 C CA . LYS A 1 191 ? 22.721 -26.702 -20.851 1.00 84.56 191 LYS A CA 1
ATOM 1491 C C . LYS A 1 191 ? 21.551 -26.770 -21.837 1.00 84.56 191 LYS A C 1
ATOM 1493 O O . LYS A 1 191 ? 21.703 -27.330 -22.916 1.00 84.56 191 LYS A O 1
ATOM 1498 N N . MET A 1 192 ? 20.425 -26.126 -21.524 1.00 84.69 192 MET A N 1
ATOM 1499 C CA . MET A 1 192 ? 19.278 -26.059 -22.439 1.00 84.69 192 MET A CA 1
ATOM 1500 C C . MET A 1 192 ? 19.626 -25.358 -23.752 1.00 84.69 192 MET A C 1
ATOM 1502 O O . MET A 1 192 ? 19.196 -25.803 -24.810 1.00 84.69 192 MET A O 1
ATOM 1506 N N . ARG A 1 193 ? 20.428 -24.285 -23.720 1.00 82.25 193 ARG A N 1
ATOM 1507 C CA . ARG A 1 193 ? 20.898 -23.621 -24.943 1.00 82.25 193 ARG A CA 1
ATOM 1508 C C . ARG A 1 193 ? 21.748 -24.565 -25.793 1.00 82.25 193 ARG A C 1
ATOM 1510 O O . ARG A 1 193 ? 21.576 -24.562 -27.003 1.00 82.25 193 ARG A O 1
ATOM 1517 N N . GLN A 1 194 ? 22.631 -25.350 -25.177 1.00 81.69 194 GLN A N 1
ATOM 1518 C CA . GLN A 1 194 ? 23.467 -26.335 -25.872 1.00 81.69 194 GLN A CA 1
ATOM 1519 C C . GLN A 1 194 ? 22.656 -27.505 -26.446 1.00 81.69 194 GLN A C 1
ATOM 1521 O O . GLN A 1 194 ? 23.008 -28.013 -27.505 1.00 81.69 194 GLN A O 1
ATOM 1526 N N . GLU A 1 195 ? 21.574 -27.918 -25.781 1.00 84.00 195 GLU A N 1
ATOM 1527 C CA . GLU A 1 195 ? 20.666 -28.960 -26.280 1.00 84.00 195 GLU A CA 1
ATOM 1528 C C . GLU A 1 195 ? 19.778 -28.458 -27.432 1.00 84.00 195 GLU A C 1
ATOM 1530 O O . GLU A 1 195 ? 19.620 -29.158 -28.429 1.00 84.00 195 GLU A O 1
ATOM 1535 N N . LEU A 1 196 ? 19.217 -27.243 -27.330 1.00 80.56 196 LEU A N 1
ATOM 1536 C CA . LEU A 1 196 ? 18.366 -26.660 -28.381 1.00 80.56 196 LEU A CA 1
ATOM 1537 C C . LEU A 1 196 ? 19.161 -26.192 -29.604 1.00 80.56 196 LEU A C 1
ATOM 1539 O O . LEU A 1 196 ? 18.681 -26.287 -30.731 1.00 80.56 196 LEU A O 1
ATOM 1543 N N . TYR A 1 197 ? 20.350 -25.645 -29.371 1.00 77.38 197 TYR A N 1
ATOM 1544 C CA . TYR A 1 197 ? 21.260 -25.164 -30.400 1.00 77.38 197 TYR A CA 1
ATOM 1545 C C . TYR A 1 197 ? 22.568 -25.935 -30.256 1.00 77.38 197 TYR A C 1
ATOM 1547 O O . TYR A 1 197 ? 23.520 -25.410 -29.661 1.00 77.38 197 TYR A O 1
ATOM 1555 N N . PRO A 1 198 ? 22.625 -27.184 -30.761 1.00 69.81 198 PRO A N 1
ATOM 1556 C CA . PRO A 1 198 ? 23.877 -27.914 -30.797 1.00 69.81 198 PRO A CA 1
ATOM 1557 C C . PRO A 1 198 ? 24.924 -27.037 -31.497 1.00 69.81 198 PRO A C 1
ATOM 1559 O O . PRO A 1 198 ? 24.594 -26.355 -32.476 1.00 69.81 198 PRO A O 1
ATOM 1562 N N . PRO A 1 199 ? 26.165 -26.982 -30.981 1.00 67.81 199 PRO A N 1
ATOM 1563 C CA . PRO A 1 199 ? 27.218 -26.193 -31.601 1.00 67.81 199 PRO A CA 1
ATOM 1564 C C . PRO A 1 199 ? 27.317 -26.616 -33.064 1.00 67.81 199 PRO A C 1
ATOM 1566 O O . PRO A 1 199 ? 27.519 -27.800 -33.333 1.00 67.81 199 PRO A O 1
ATOM 1569 N N . LEU A 1 200 ? 27.105 -25.668 -33.989 1.00 62.03 200 LEU A N 1
ATOM 1570 C CA . LEU A 1 200 ? 27.169 -25.947 -35.421 1.00 62.03 200 LEU A CA 1
ATOM 1571 C C . LEU A 1 200 ? 28.478 -26.687 -35.689 1.00 62.03 200 LEU A C 1
ATOM 1573 O O . LEU A 1 200 ? 29.558 -26.148 -35.435 1.00 62.03 200 LEU A O 1
ATOM 1577 N N . GLU A 1 201 ? 28.377 -27.928 -36.162 1.00 63.59 201 GLU A N 1
ATOM 1578 C CA . GLU A 1 201 ? 29.547 -28.696 -36.560 1.00 63.59 201 GLU A CA 1
ATOM 1579 C C . GLU A 1 201 ? 30.401 -27.848 -37.509 1.00 63.59 201 GLU A C 1
ATOM 1581 O O . GLU A 1 201 ? 29.885 -27.109 -38.355 1.00 63.59 201 GLU A O 1
ATOM 1586 N N . GLN A 1 202 ? 31.724 -27.967 -37.372 1.00 58.31 202 GLN A N 1
ATOM 1587 C CA . GLN A 1 202 ? 32.733 -27.155 -38.067 1.00 58.31 202 GLN A CA 1
ATOM 1588 C C . GLN A 1 202 ? 32.574 -27.117 -39.604 1.00 58.31 202 GLN A C 1
ATOM 1590 O O . GLN A 1 202 ? 33.184 -26.273 -40.260 1.00 58.31 202 GLN A O 1
ATOM 1595 N N . MET A 1 203 ? 31.753 -28.005 -40.174 1.00 52.81 203 MET A N 1
ATOM 1596 C CA . MET A 1 203 ? 31.369 -28.024 -41.585 1.00 52.81 203 MET A CA 1
ATOM 1597 C C . MET A 1 203 ? 30.519 -26.808 -41.996 1.00 52.81 203 MET A C 1
ATOM 1599 O O . MET A 1 203 ? 30.868 -26.148 -42.968 1.00 52.81 203 MET A O 1
ATOM 1603 N N . HIS A 1 204 ? 29.477 -26.437 -41.240 1.00 59.94 204 HIS A N 1
ATOM 1604 C CA . HIS A 1 204 ? 28.631 -25.281 -41.592 1.00 59.94 204 HIS A CA 1
ATOM 1605 C C . HIS A 1 204 ? 29.244 -23.939 -41.168 1.00 59.94 204 HIS A C 1
ATOM 1607 O O . HIS A 1 204 ? 28.945 -22.909 -41.767 1.00 59.94 204 HIS A O 1
ATOM 1613 N N . GLY A 1 205 ? 30.134 -23.933 -40.168 1.00 67.88 205 GLY A N 1
ATOM 1614 C CA . GLY A 1 205 ? 30.846 -22.717 -39.756 1.00 67.88 205 GLY A CA 1
ATOM 1615 C C . GLY A 1 205 ? 31.669 -22.110 -40.895 1.00 67.88 205 GLY A C 1
ATOM 1616 O O . GLY A 1 205 ? 31.636 -20.901 -41.099 1.00 67.88 205 GLY A O 1
ATOM 1617 N N . LYS A 1 206 ? 32.325 -22.952 -41.707 1.00 75.12 206 LYS A N 1
ATOM 1618 C CA . LYS A 1 206 ? 33.094 -22.495 -42.875 1.00 75.12 206 LYS A CA 1
ATOM 1619 C C . LYS A 1 206 ? 32.209 -21.878 -43.955 1.00 75.12 206 LYS A C 1
ATOM 1621 O O . LYS A 1 206 ? 32.568 -20.845 -44.509 1.00 75.12 206 LYS A O 1
ATOM 1626 N N . GLU A 1 207 ? 31.055 -22.479 -44.232 1.00 78.38 207 GLU A N 1
ATOM 1627 C CA . GLU A 1 207 ? 30.112 -21.962 -45.231 1.00 78.38 207 GLU A CA 1
ATOM 1628 C C . GLU A 1 207 ? 29.494 -20.629 -44.790 1.00 78.38 207 GLU A C 1
ATOM 1630 O O . GLU A 1 207 ? 29.360 -19.702 -45.592 1.00 78.38 207 GLU A O 1
ATOM 1635 N N . ILE A 1 208 ? 29.181 -20.502 -43.498 1.00 80.56 208 ILE A N 1
ATOM 1636 C CA . ILE A 1 208 ? 28.680 -19.261 -42.903 1.00 80.56 208 ILE A CA 1
ATOM 1637 C C . ILE A 1 208 ? 29.764 -18.180 -42.928 1.00 80.56 208 ILE A C 1
ATOM 1639 O O . ILE A 1 208 ? 29.487 -17.062 -43.361 1.00 80.56 208 ILE A O 1
ATOM 1643 N N . ASP A 1 209 ? 31.002 -18.502 -42.549 1.00 83.44 209 ASP A N 1
ATOM 1644 C CA . ASP A 1 209 ? 32.126 -17.562 -42.596 1.00 83.44 209 ASP A CA 1
ATOM 1645 C C . ASP A 1 209 ? 32.424 -17.098 -44.028 1.00 83.44 209 ASP A C 1
ATOM 1647 O O . ASP A 1 209 ? 32.671 -15.912 -44.266 1.00 83.44 209 ASP A O 1
ATOM 1651 N N . GLU A 1 210 ? 32.361 -17.998 -45.012 1.00 89.38 210 GLU A N 1
ATOM 1652 C CA . GLU A 1 210 ? 32.485 -17.638 -46.425 1.00 89.38 210 GLU A CA 1
ATOM 1653 C C . GLU A 1 210 ? 31.343 -16.734 -46.895 1.00 89.38 210 GLU A C 1
ATOM 1655 O O . GLU A 1 210 ? 31.582 -15.769 -47.628 1.00 89.38 210 GLU A O 1
ATOM 1660 N N . TYR A 1 211 ? 30.109 -17.007 -46.471 1.00 88.25 211 TYR A N 1
ATOM 1661 C CA . TYR A 1 211 ? 28.958 -16.173 -46.803 1.00 88.25 211 TYR A CA 1
ATOM 1662 C C . TYR A 1 211 ? 29.065 -14.775 -46.176 1.00 88.25 211 TYR A C 1
ATOM 1664 O O . TYR A 1 211 ? 28.839 -13.770 -46.855 1.00 88.25 211 TYR A O 1
ATOM 1672 N N . ILE A 1 212 ? 29.505 -14.693 -44.917 1.00 90.88 212 ILE A N 1
ATOM 1673 C CA . ILE A 1 212 ? 29.782 -13.436 -44.214 1.00 90.88 212 ILE A CA 1
ATOM 1674 C C . ILE A 1 212 ? 30.867 -12.650 -44.959 1.00 90.88 212 ILE A C 1
ATOM 1676 O O . ILE A 1 212 ? 30.661 -11.480 -45.288 1.00 90.88 212 ILE A O 1
ATOM 1680 N N . ARG A 1 213 ? 31.987 -13.287 -45.328 1.00 93.12 213 ARG A N 1
ATOM 1681 C CA . ARG A 1 213 ? 33.055 -12.639 -46.112 1.00 93.12 213 ARG A CA 1
ATOM 1682 C C . ARG A 1 213 ? 32.551 -12.104 -47.451 1.00 93.12 213 ARG A C 1
ATOM 1684 O O . ARG A 1 213 ? 32.886 -10.978 -47.817 1.00 93.12 213 ARG A O 1
ATOM 1691 N N . LYS A 1 214 ? 31.715 -12.867 -48.165 1.00 94.69 214 LYS A N 1
ATOM 1692 C CA . LYS A 1 214 ? 31.105 -12.426 -49.433 1.00 94.69 214 LYS A CA 1
ATOM 1693 C C . LYS A 1 214 ? 30.197 -11.208 -49.237 1.00 94.69 214 LYS A C 1
ATOM 1695 O O . LYS A 1 214 ? 30.247 -10.285 -50.050 1.00 94.69 214 LYS A O 1
ATOM 1700 N N . LEU A 1 215 ? 29.411 -11.169 -48.160 1.00 93.50 215 LEU A N 1
ATOM 1701 C CA . LEU A 1 215 ? 28.564 -10.020 -47.827 1.00 93.50 215 LEU A CA 1
ATOM 1702 C C . LEU A 1 215 ? 29.381 -8.770 -47.484 1.00 93.50 215 LEU A C 1
ATOM 1704 O O . LEU A 1 215 ? 29.061 -7.691 -47.981 1.00 93.50 215 LEU A O 1
ATOM 1708 N N . HIS A 1 216 ? 30.444 -8.907 -46.687 1.00 93.06 216 HIS A N 1
ATOM 1709 C CA . HIS A 1 216 ? 31.335 -7.789 -46.362 1.00 93.06 216 HIS A CA 1
ATOM 1710 C C . HIS A 1 216 ? 32.025 -7.234 -47.610 1.00 93.06 216 HIS A C 1
ATOM 1712 O O . HIS A 1 216 ? 31.969 -6.029 -47.840 1.00 93.06 216 HIS A O 1
ATOM 1718 N N . ALA A 1 217 ? 32.569 -8.103 -48.467 1.00 94.75 217 ALA A N 1
ATOM 1719 C CA . ALA A 1 217 ? 33.198 -7.687 -49.719 1.00 94.75 217 ALA A CA 1
ATOM 1720 C C . ALA A 1 217 ? 32.212 -6.992 -50.676 1.00 94.75 217 ALA A C 1
ATOM 1722 O O . ALA A 1 217 ? 32.590 -6.080 -51.411 1.00 94.75 217 ALA A O 1
ATOM 1723 N N . LYS A 1 218 ? 30.935 -7.405 -50.682 1.00 94.94 218 LYS A N 1
ATOM 1724 C CA . LYS A 1 218 ? 29.893 -6.733 -51.469 1.00 94.94 218 LYS A CA 1
ATOM 1725 C C . LYS A 1 218 ? 29.568 -5.347 -50.902 1.00 94.94 218 LYS A C 1
ATOM 1727 O O . LYS A 1 218 ? 29.543 -4.389 -51.669 1.00 94.94 218 LYS A O 1
ATOM 1732 N N . LYS A 1 219 ? 29.391 -5.233 -49.580 1.00 94.00 219 LYS A N 1
ATOM 1733 C CA . LYS A 1 219 ? 29.137 -3.949 -48.907 1.00 94.00 219 LYS A CA 1
ATOM 1734 C C . LYS A 1 219 ? 30.278 -2.953 -49.086 1.00 94.00 219 LYS A C 1
ATOM 1736 O O . LYS A 1 219 ? 30.018 -1.783 -49.328 1.00 94.00 219 LYS A O 1
ATOM 1741 N N . GLU A 1 220 ? 31.525 -3.402 -48.991 1.00 94.75 220 GLU A N 1
ATOM 1742 C CA . GLU A 1 220 ? 32.694 -2.538 -49.181 1.00 94.75 220 GLU A CA 1
ATOM 1743 C C . GLU A 1 220 ? 32.755 -1.987 -50.612 1.00 94.75 220 GLU A C 1
ATOM 1745 O O . GLU A 1 220 ? 32.971 -0.796 -50.811 1.00 94.75 220 GLU A O 1
ATOM 1750 N N . LYS A 1 221 ? 32.454 -2.821 -51.617 1.00 94.25 221 LYS A N 1
ATOM 1751 C CA . LYS A 1 221 ? 32.349 -2.372 -53.014 1.00 94.25 221 LYS A CA 1
ATOM 1752 C C . LYS A 1 221 ? 31.218 -1.372 -53.235 1.00 94.25 221 LYS A C 1
ATOM 1754 O O . LYS A 1 221 ? 31.392 -0.439 -54.010 1.00 94.25 221 LYS A O 1
ATOM 1759 N N . GLU A 1 222 ? 30.062 -1.581 -52.611 1.00 93.31 222 GLU A N 1
ATOM 1760 C CA . GLU A 1 222 ? 28.939 -0.638 -52.688 1.00 93.31 222 GLU A CA 1
ATOM 1761 C C . GLU A 1 222 ? 29.295 0.701 -52.027 1.00 93.31 222 GLU A C 1
ATOM 1763 O O . GLU A 1 222 ? 29.031 1.750 -52.608 1.00 93.31 222 GLU A O 1
ATOM 1768 N N . LEU A 1 223 ? 29.975 0.670 -50.877 1.00 94.00 223 LEU A N 1
ATOM 1769 C CA . LEU A 1 223 ? 30.425 1.871 -50.174 1.00 94.00 223 LEU A CA 1
ATOM 1770 C C . LEU A 1 223 ? 31.462 2.664 -50.982 1.00 94.00 223 LEU A C 1
ATOM 1772 O O . LEU A 1 223 ? 31.345 3.878 -51.098 1.00 94.00 223 LEU A O 1
ATOM 1776 N N . LEU A 1 224 ? 32.446 1.986 -51.581 1.00 93.62 224 LEU A N 1
ATOM 1777 C CA . LEU A 1 224 ? 33.460 2.634 -52.420 1.00 93.62 224 LEU A CA 1
ATOM 1778 C C . LEU A 1 224 ? 32.853 3.299 -53.661 1.00 93.62 224 LEU A C 1
ATOM 1780 O O . LEU A 1 224 ? 33.296 4.374 -54.052 1.00 93.62 224 LEU A O 1
ATOM 1784 N N . LYS A 1 225 ? 31.828 2.687 -54.268 1.00 94.31 225 LYS A N 1
ATOM 1785 C CA . LYS A 1 225 ? 31.098 3.303 -55.386 1.00 94.31 225 LYS A CA 1
ATOM 1786 C C . LYS A 1 225 ? 30.332 4.547 -54.949 1.00 94.31 225 LYS A C 1
ATOM 1788 O O . LYS A 1 225 ? 30.398 5.553 -55.640 1.00 94.31 225 LYS A O 1
ATOM 1793 N N . ALA A 1 226 ? 29.656 4.488 -53.802 1.00 92.12 226 ALA A N 1
ATOM 1794 C CA . ALA A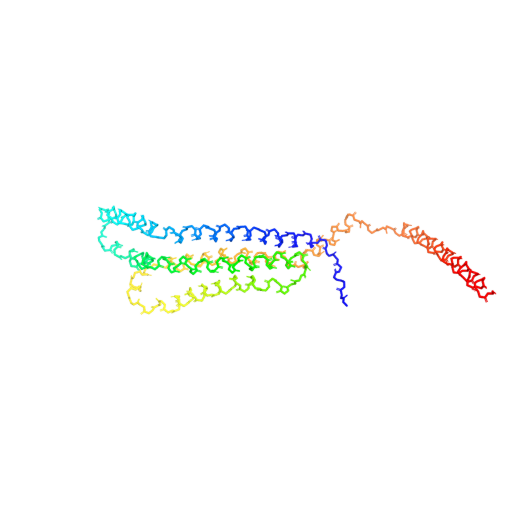 1 226 ? 28.936 5.638 -53.266 1.00 92.12 226 ALA A CA 1
ATOM 1795 C C . ALA A 1 226 ? 29.879 6.819 -52.972 1.00 92.12 226 ALA A C 1
ATOM 1797 O O . ALA A 1 226 ? 29.557 7.944 -53.332 1.00 92.12 226 ALA A O 1
ATOM 1798 N N . LEU A 1 227 ? 31.061 6.558 -52.401 1.00 92.06 227 LEU A N 1
ATOM 1799 C CA . LEU A 1 227 ? 32.071 7.593 -52.147 1.00 92.06 227 LEU A CA 1
ATOM 1800 C C . LEU A 1 227 ? 32.603 8.218 -53.446 1.00 92.06 227 LEU A C 1
ATOM 1802 O O . LEU A 1 227 ? 32.686 9.436 -53.539 1.00 92.06 227 LEU A O 1
ATOM 1806 N N . ALA A 1 228 ? 32.892 7.410 -54.472 1.00 91.38 228 ALA A N 1
ATOM 1807 C CA . ALA A 1 228 ? 33.339 7.927 -55.770 1.00 91.38 228 ALA A CA 1
ATOM 1808 C C . ALA A 1 228 ? 32.272 8.808 -56.451 1.00 91.38 228 ALA A C 1
ATOM 1810 O O . ALA A 1 228 ? 32.592 9.856 -57.005 1.00 91.38 228 ALA A O 1
ATOM 1811 N N . GLU A 1 229 ? 30.996 8.418 -56.373 1.00 93.31 229 GLU A N 1
ATOM 1812 C CA . GLU A 1 229 ? 29.883 9.228 -56.887 1.00 93.31 229 GLU A CA 1
ATOM 1813 C C . GLU A 1 229 ? 29.683 10.535 -56.098 1.00 93.31 229 GLU A C 1
ATOM 1815 O O . GLU A 1 229 ? 29.199 11.523 -56.654 1.00 93.31 229 GLU A O 1
ATOM 1820 N N . GLU A 1 230 ? 30.006 10.558 -54.802 1.00 89.25 230 GLU A N 1
ATOM 1821 C CA . GLU A 1 230 ? 29.982 11.774 -53.981 1.00 89.25 230 GLU A CA 1
ATOM 1822 C C . GLU A 1 230 ? 31.145 12.716 -54.320 1.00 89.25 230 GLU A C 1
ATOM 1824 O O . GLU A 1 230 ? 30.911 13.917 -54.482 1.00 89.25 230 GLU A O 1
ATOM 1829 N N . ASP A 1 231 ? 32.355 12.186 -54.511 1.00 90.06 231 ASP A N 1
ATOM 1830 C CA . ASP A 1 231 ? 33.531 12.966 -54.916 1.00 90.06 231 ASP A CA 1
ATOM 1831 C C . ASP A 1 231 ? 33.317 13.628 -56.290 1.00 90.06 231 ASP A C 1
ATOM 1833 O O . ASP A 1 231 ? 33.518 14.836 -56.434 1.00 90.06 231 ASP A O 1
ATOM 1837 N N . GLU A 1 232 ? 32.792 12.891 -57.278 1.00 89.69 232 GLU A N 1
ATOM 1838 C CA . GLU A 1 232 ? 32.458 13.445 -58.601 1.00 89.69 232 GLU A CA 1
ATOM 1839 C C . GLU A 1 232 ? 31.398 14.561 -58.522 1.00 89.69 232 GLU A C 1
ATOM 1841 O O . GLU A 1 232 ? 31.488 15.575 -59.222 1.00 89.69 232 GLU A O 1
ATOM 1846 N N . LYS A 1 233 ? 30.395 14.422 -57.643 1.00 86.38 233 LYS A N 1
ATOM 1847 C CA . LYS A 1 233 ? 29.383 15.470 -57.414 1.00 86.38 233 LYS A CA 1
ATOM 1848 C C . LYS A 1 233 ? 29.976 16.709 -56.747 1.00 86.38 233 LYS A C 1
ATOM 1850 O O . LYS A 1 233 ? 29.565 17.821 -57.083 1.00 86.38 233 LYS A O 1
ATOM 1855 N N . MET A 1 234 ? 30.918 16.545 -55.816 1.00 80.88 234 MET A N 1
ATOM 1856 C CA . MET A 1 234 ? 31.60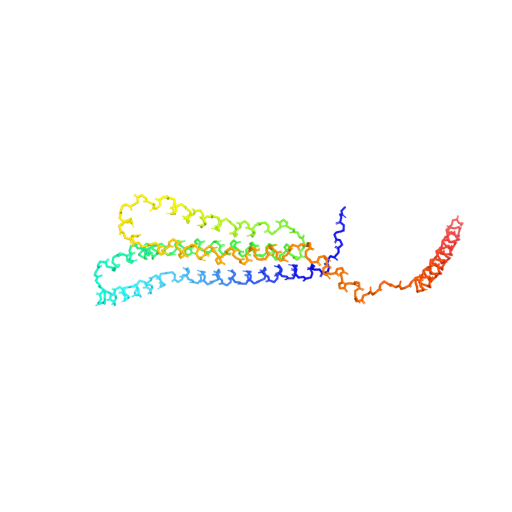7 17.675 -55.187 1.00 80.88 234 MET A CA 1
ATOM 1857 C C . MET A 1 234 ? 32.501 18.422 -56.183 1.00 80.88 234 MET A C 1
ATOM 1859 O O . MET A 1 234 ? 32.484 19.653 -56.200 1.00 80.88 234 MET A O 1
ATOM 1863 N N . GLU A 1 235 ? 33.210 17.712 -57.064 1.00 86.38 235 GLU A N 1
ATOM 1864 C CA . GLU A 1 235 ? 33.995 18.338 -58.136 1.00 86.38 235 GLU A CA 1
ATOM 1865 C C . GLU A 1 235 ? 33.116 19.085 -59.153 1.00 86.38 235 GLU A C 1
ATOM 1867 O O . GLU A 1 235 ? 33.497 20.155 -59.633 1.00 86.38 235 GLU A O 1
ATOM 1872 N N . ALA A 1 236 ? 31.924 18.562 -59.458 1.00 81.31 236 ALA A N 1
ATOM 1873 C CA . ALA A 1 236 ? 30.974 19.199 -60.369 1.00 81.31 236 ALA A CA 1
ATOM 1874 C C . ALA A 1 236 ? 30.305 20.460 -59.787 1.00 81.31 236 ALA A C 1
ATOM 1876 O O . ALA A 1 236 ? 29.966 21.360 -60.548 1.00 81.31 236 ALA A O 1
ATOM 1877 N N . MET A 1 237 ? 30.118 20.545 -58.463 1.00 76.06 237 MET A N 1
ATOM 1878 C CA . MET A 1 237 ? 29.572 21.737 -57.788 1.00 76.06 237 MET A CA 1
ATOM 1879 C C . MET A 1 237 ? 30.626 22.818 -57.491 1.00 76.06 237 MET A C 1
ATOM 1881 O O . MET A 1 237 ? 30.263 23.943 -57.152 1.00 76.06 237 MET A O 1
ATOM 1885 N N . GLY A 1 238 ? 31.918 22.488 -57.589 1.00 69.00 238 GLY A N 1
ATOM 1886 C CA . GLY A 1 238 ? 33.035 23.415 -57.372 1.00 69.00 238 GLY A CA 1
ATOM 1887 C C . GLY A 1 238 ? 33.519 24.172 -58.619 1.00 69.00 238 GLY A C 1
ATOM 1888 O O . GLY A 1 238 ? 34.487 24.927 -58.513 1.00 69.00 238 GLY A O 1
ATOM 1889 N N . LYS A 1 239 ? 32.888 23.967 -59.783 1.00 49.41 239 LYS A N 1
ATOM 1890 C CA . LYS A 1 239 ? 33.128 24.699 -61.041 1.00 49.41 239 LYS A CA 1
ATOM 1891 C C . LYS A 1 239 ? 31.944 25.594 -61.380 1.00 49.41 239 LYS A C 1
ATOM 1893 O O . LYS A 1 239 ? 32.207 26.689 -61.922 1.00 49.41 239 LYS A O 1
#

Sequence (239 aa):
MAIMTSCCCCLSTRTGSIGVGVICLVVSFCASVGLCFALINADEVTEQLTNSLDLYRTAVKQNMTIEKFKLVESVIGLDVFIENLRTILIVALVYYALYTFASLFMTYGSCTSLRALLLPWLVLEMVPFALQLTTIILLFVYGKDDPTCQERVSMGGWKLEVGKMALYMSFPVVMFYIFNQPQYFEAWTVKMRQELYPPLEQMHGKEIDEYIRKLHAKKEKELLKALAEEDEKMEAMGK

Secondary structure (DSSP, 8-state):
-------TTHHHHHHHHHHHHHHHHHHHHHHHHHHHHHHHTHHHHHHHHHHHHHHHHHHHHHHS-HHHHHHHHHHHTHHHHHHTHHHHHHHHHHHHHHHHHHHHHHHHHHHHT-GGGGHHHHHHHHHHHHHHHHHHHHHHHHTTS-HHHHTTT-STHHHHHHHHHHHHHHHHHHHHHHHT-HHHHHHHHHHHHHHHSPPPPHHHHHHHHHHHHHHHHHHHHHHHHHHHHHHHHHHHHT-

InterPro domains:
  IPR018625 Protein Pet100 [PF09803] (155-226)
  IPR018625 Protein Pet100 [PTHR33968] (152-233)

Organism: NCBI:txid1843537

Radius of gyration: 33.5 Å; chains: 1; bounding box: 60×54×98 Å

pLDDT: mean 82.29, std 14.42, range [39.22, 97.94]

Foldseek 3Di:
DDDPPDDPCVVCPLVVLLVVLVVQLVVLVVVLVVLVVCLVCVVVVLVVVVVVVVVVLVVCVVPDDPVVSVVVCVVVVVVVCSVCVNVVSVVSNVLSVQSNVLSVLSNVCSVVVPPVSNVSNVCSVVVVVVVVVVVVVCCVVVVVPDPVVVVVPPDCVVVVVVVVVVCVVVVVVVVCVVVPDVVVVVVVVVVVCCVVCPPPPPVVVVVVVVVVVVVVVVVVVVVVVVVVVVVVVVVVVVD